Protein AF-A0A948DYE3-F1 (afdb_monomer_lite)

pLDDT: mean 84.26, std 13.92, range [42.72, 98.56]

Foldseek 3Di:
DDDDPVVVVLLVVLLVLLVQLVVQLVVQCVPPPDPLSNLVSVQVSCCVPPDVQWHWAWAWEAELQGQIADTFSIWTFGPVFWDFPDDDPHYTYGYLLGTQETEDEEQEDDPVVLVVLLRRQLSSLPHDDDFPFWDDPPPDDTDGDDDVDGLAQYAYEYEYAYYDDPPDDDDPQRVLVSSQVVQLVDDLSRGHLKYQHALAFIWHFWDDDPPDIDGDSSDNPTRTDTDDHSSRRRSVVVVVVNVSSVSHDGDRHPVVSNVPHD

Sequence (262 aa):
MNRVNIKQLFKNVSAKLMQEFEETEKTLSFPPDRGGEREEAIRKFLSEKLPRRYGISKGFVVSHDGIQSDQCDVIIYDADTSPIFYTDVNQEILPIESVYAVIQVKSRLTPTSLDEAIKNIKSFKQIPRKDVTSVPLGPGGGISIGYSQPINRKIGVLMSYSVGSPYDSKTIDEVSAEIIEKVKKENIYDRIDFVCIVDKGVIVPIKQQDQTLMISIFDDTADIKMIGEAENSMGLSFVILLSTLNGVKLEQPDLFAYFNQK

Secondary structure (DSSP, 8-state):
-PPP-HHHHHHHHHHHHHHHHHHHHHHH-SSS--HHHHHHHHHHHHHHHS-TTEEEEEEEEE-TT--BPSPEEEEEEETTTPPPSEEETTEEEEEGGGEEEEEEEESSB-HHHHHHHHHHHHHHHTS----TTEEE-STT-EEE---SS-TTPPEEEEEES-BS-TT----HHHHHHHHHHHHHHS-TTTS-SEEEETTTEEEEEEEEETTEEEE-TT-TTSEEEEES-GGGHHHHHHHHHHHHHHH-------HHHHHT--

Structure (mmCIF, N/CA/C/O backbone):
data_AF-A0A948DYE3-F1
#
_entry.id   AF-A0A948DYE3-F1
#
loop_
_atom_site.group_PDB
_atom_site.id
_atom_site.type_symbol
_atom_site.label_atom_id
_atom_site.label_alt_id
_atom_site.label_comp_id
_atom_site.label_asym_id
_atom_site.label_entity_id
_atom_site.label_seq_id
_atom_site.pdbx_PDB_ins_code
_atom_site.Cartn_x
_atom_site.Cartn_y
_atom_site.Cartn_z
_atom_site.occupancy
_atom_site.B_iso_or_equiv
_atom_site.auth_seq_id
_atom_site.auth_comp_id
_atom_site.auth_asym_id
_atom_site.auth_atom_id
_atom_site.pdbx_PDB_model_num
ATOM 1 N N . MET A 1 1 ? -38.733 15.402 -10.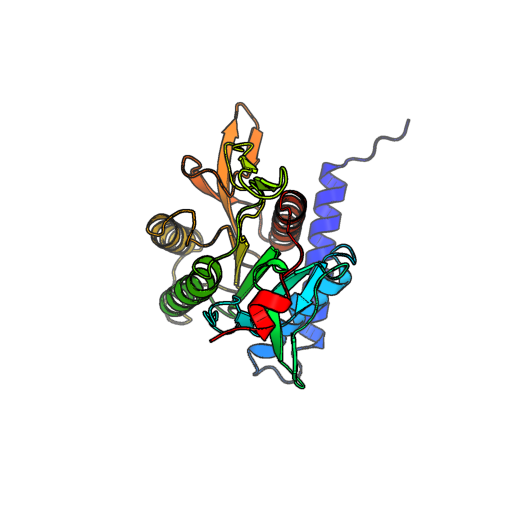739 1.00 46.09 1 MET A N 1
ATOM 2 C CA . MET A 1 1 ? -37.370 14.827 -10.826 1.00 46.09 1 MET A CA 1
ATOM 3 C C . MET A 1 1 ? -37.079 14.097 -9.526 1.00 46.09 1 MET A C 1
ATOM 5 O O . MET A 1 1 ? -37.110 14.743 -8.485 1.00 46.09 1 MET A O 1
ATOM 9 N N . ASN A 1 2 ? -36.828 12.787 -9.563 1.00 56.41 2 ASN A N 1
ATOM 10 C CA . ASN A 1 2 ? -36.375 12.055 -8.376 1.00 56.41 2 ASN A CA 1
ATOM 11 C C . ASN A 1 2 ? -34.926 12.454 -8.070 1.00 56.41 2 ASN A C 1
ATOM 13 O O . ASN A 1 2 ? -34.067 12.365 -8.945 1.00 56.41 2 ASN A O 1
ATOM 17 N N . ARG A 1 3 ? -34.664 12.930 -6.849 1.00 62.03 3 ARG A N 1
ATOM 18 C CA . ARG A 1 3 ? -33.311 13.241 -6.371 1.00 62.03 3 ARG A CA 1
ATOM 19 C C . ARG A 1 3 ? -32.801 12.066 -5.546 1.00 62.03 3 ARG A C 1
ATOM 21 O O . ARG A 1 3 ? -33.411 11.712 -4.542 1.00 62.03 3 ARG A O 1
ATOM 28 N N . VAL A 1 4 ? -31.684 11.480 -5.960 1.00 72.81 4 VAL A N 1
ATOM 29 C CA . VAL A 1 4 ? -30.976 10.467 -5.170 1.00 72.81 4 VAL A CA 1
ATOM 30 C C . VAL A 1 4 ? -30.156 11.177 -4.095 1.00 72.81 4 VAL A C 1
ATOM 32 O O . VAL A 1 4 ? -29.416 12.115 -4.392 1.00 72.81 4 VAL A O 1
ATOM 35 N N . ASN A 1 5 ? -30.276 10.740 -2.840 1.00 84.56 5 ASN A N 1
ATOM 36 C CA . ASN A 1 5 ? -29.411 11.220 -1.767 1.00 84.56 5 ASN A CA 1
ATOM 37 C C . ASN A 1 5 ? -28.032 10.558 -1.899 1.00 84.56 5 ASN A C 1
ATOM 39 O O . ASN A 1 5 ? -27.814 9.444 -1.427 1.00 84.56 5 ASN A O 1
ATOM 43 N N . ILE A 1 6 ? -27.107 11.257 -2.555 1.00 76.44 6 ILE A N 1
ATOM 44 C CA . ILE A 1 6 ? -25.753 10.766 -2.825 1.00 76.44 6 ILE A CA 1
ATOM 45 C C . ILE A 1 6 ? -24.988 10.452 -1.533 1.00 76.44 6 ILE A C 1
ATOM 47 O O . ILE A 1 6 ? -24.292 9.446 -1.484 1.00 76.44 6 ILE A O 1
ATOM 51 N N . LYS A 1 7 ? -25.167 11.231 -0.456 1.00 72.94 7 LYS A N 1
ATOM 52 C CA . LYS A 1 7 ? -24.515 10.945 0.835 1.00 72.94 7 LYS A CA 1
ATOM 53 C C . LYS A 1 7 ? -24.964 9.598 1.402 1.00 72.94 7 LYS A C 1
ATOM 55 O O . LYS A 1 7 ? -24.129 8.800 1.813 1.00 72.94 7 LYS A O 1
ATOM 60 N N . GLN A 1 8 ? -26.269 9.330 1.374 1.00 76.31 8 GLN A N 1
ATOM 61 C CA . GLN A 1 8 ? -26.805 8.047 1.825 1.00 76.31 8 GLN A CA 1
ATOM 62 C C . GLN A 1 8 ? -26.369 6.898 0.910 1.00 76.31 8 GLN A C 1
ATOM 64 O O . GLN A 1 8 ? -26.049 5.820 1.400 1.00 76.31 8 GLN A O 1
ATOM 69 N N . LEU A 1 9 ? -26.315 7.127 -0.406 1.00 76.44 9 LEU A N 1
ATOM 70 C CA . LEU A 1 9 ? -25.807 6.141 -1.358 1.00 76.44 9 LEU A CA 1
ATOM 71 C C . LEU A 1 9 ? -24.355 5.769 -1.044 1.00 76.44 9 LEU A C 1
ATOM 73 O O . LEU A 1 9 ? -24.060 4.586 -0.935 1.00 76.44 9 LEU A O 1
ATOM 77 N N . PHE A 1 10 ? -23.474 6.752 -0.841 1.00 71.94 10 PHE A N 1
ATOM 78 C CA . PHE A 1 10 ? -22.082 6.494 -0.468 1.00 71.94 10 PHE A CA 1
ATOM 79 C C . PHE A 1 10 ? -21.969 5.770 0.872 1.00 71.94 10 PHE A C 1
ATOM 81 O O . PHE A 1 10 ? -21.194 4.826 0.955 1.00 71.94 10 PHE A O 1
ATOM 88 N N . LYS A 1 11 ? -22.770 6.131 1.887 1.00 75.81 11 LYS A N 1
ATOM 89 C CA . LYS A 1 11 ? -22.795 5.386 3.158 1.00 75.81 11 LYS A CA 1
ATOM 90 C C . LYS A 1 11 ? -23.178 3.917 2.934 1.00 75.81 11 LYS A C 1
ATOM 92 O O . LYS A 1 11 ? -22.505 3.023 3.432 1.00 75.81 11 LYS A O 1
ATOM 97 N N . ASN A 1 12 ? -24.212 3.659 2.134 1.00 79.50 12 ASN A N 1
ATOM 98 C CA . ASN A 1 12 ? -24.654 2.297 1.829 1.00 79.50 12 ASN A CA 1
ATOM 99 C C . ASN A 1 12 ? -23.615 1.516 1.007 1.00 79.50 12 ASN A C 1
ATOM 101 O O . ASN A 1 12 ? -23.421 0.327 1.240 1.00 79.50 12 ASN A O 1
ATOM 105 N N . VAL A 1 13 ? -22.948 2.171 0.052 1.00 77.75 13 VAL A N 1
ATOM 106 C CA . VAL A 1 13 ? -21.869 1.567 -0.744 1.00 77.75 13 VAL A CA 1
ATOM 107 C C . VAL A 1 13 ? -20.677 1.230 0.147 1.00 77.75 13 VAL A C 1
ATOM 109 O O . VAL A 1 13 ? -20.178 0.117 0.061 1.00 77.75 13 VAL A O 1
ATOM 112 N N . SER A 1 14 ? -20.261 2.135 1.035 1.00 77.06 14 SER A N 1
ATOM 113 C CA . SER A 1 14 ? -19.178 1.887 1.992 1.00 77.06 14 SER A CA 1
ATOM 114 C C . SER A 1 14 ? -19.488 0.716 2.921 1.00 77.06 14 SER A C 1
ATOM 116 O O . SER A 1 14 ? -18.655 -0.175 3.056 1.00 77.06 14 SER A O 1
ATOM 118 N N . ALA A 1 15 ? -20.698 0.669 3.487 1.00 80.00 15 ALA A N 1
ATOM 119 C CA . ALA A 1 15 ? -21.136 -0.445 4.325 1.00 80.00 15 ALA A CA 1
ATOM 120 C C . ALA A 1 15 ? -21.153 -1.772 3.548 1.00 80.00 15 ALA A C 1
ATOM 122 O O . ALA A 1 15 ? -20.712 -2.800 4.055 1.00 80.00 15 ALA A O 1
ATOM 123 N N . LYS A 1 16 ? -21.600 -1.750 2.286 1.00 81.06 16 LYS A N 1
ATOM 124 C CA . LYS A 1 16 ? -21.584 -2.933 1.421 1.00 81.06 16 LYS A CA 1
ATOM 125 C C . LYS A 1 16 ? -20.162 -3.392 1.085 1.00 81.06 16 LYS A C 1
ATOM 127 O O . LYS A 1 16 ? -19.902 -4.586 1.117 1.00 81.06 16 LYS A O 1
ATOM 132 N N . LEU A 1 17 ? -19.247 -2.467 0.790 1.00 76.44 17 LEU A N 1
ATOM 133 C CA . LEU A 1 17 ? -17.837 -2.789 0.545 1.00 76.44 17 LEU A CA 1
ATOM 134 C C . LEU A 1 17 ? -17.188 -3.414 1.782 1.00 76.44 17 LEU A C 1
ATOM 136 O O . LEU A 1 17 ? -16.431 -4.369 1.646 1.00 76.44 17 LEU A O 1
ATOM 140 N N . MET A 1 18 ? -17.511 -2.901 2.972 1.00 79.75 18 MET A N 1
ATOM 141 C CA . MET A 1 18 ? -17.052 -3.480 4.232 1.00 79.75 18 MET A CA 1
ATOM 142 C C . MET A 1 18 ? -17.590 -4.905 4.418 1.00 79.75 18 MET A C 1
ATOM 144 O O . MET A 1 18 ? -16.822 -5.814 4.709 1.00 79.75 18 MET A O 1
ATOM 148 N N . GLN A 1 19 ? -18.880 -5.129 4.155 1.00 82.00 19 GLN A N 1
ATOM 149 C CA . GLN A 1 19 ? -19.479 -6.462 4.230 1.00 82.00 19 GLN A CA 1
ATOM 150 C C . GLN A 1 19 ? -18.829 -7.451 3.245 1.00 82.00 19 GLN A C 1
ATOM 152 O O . GLN A 1 19 ? -18.464 -8.556 3.633 1.00 82.00 19 GLN A O 1
ATOM 157 N N . GLU A 1 20 ? -18.655 -7.062 1.981 1.00 79.12 20 GLU A N 1
ATOM 158 C CA . GLU A 1 20 ? -18.014 -7.906 0.960 1.00 79.12 20 GLU A CA 1
ATOM 159 C C . GLU A 1 20 ? -16.551 -8.221 1.321 1.00 79.12 20 GLU A C 1
ATOM 161 O O . GLU A 1 20 ? -16.054 -9.322 1.064 1.00 79.12 20 GLU A O 1
ATOM 166 N N . PHE A 1 21 ? -15.861 -7.271 1.957 1.00 78.94 21 PHE A N 1
ATOM 167 C CA . PHE A 1 21 ? -14.529 -7.487 2.503 1.00 78.94 21 PHE A CA 1
ATOM 168 C C . PHE A 1 21 ? -14.535 -8.501 3.658 1.00 78.94 21 PHE A C 1
ATOM 170 O O . PHE A 1 21 ? -13.760 -9.456 3.623 1.00 78.94 21 PHE A O 1
ATOM 177 N N . GLU A 1 22 ? -15.438 -8.366 4.634 1.00 82.50 22 GLU A N 1
ATOM 178 C CA . GLU A 1 22 ? -15.580 -9.336 5.730 1.00 82.50 22 GLU A CA 1
ATOM 179 C C . GLU A 1 22 ? -15.936 -10.745 5.235 1.00 82.50 22 GLU A C 1
ATOM 181 O O . GLU A 1 22 ? -15.452 -11.741 5.768 1.00 82.50 22 GLU A O 1
ATOM 186 N N . GLU A 1 23 ? -16.807 -10.855 4.230 1.00 80.25 23 GLU A N 1
ATOM 187 C CA . GLU A 1 23 ? -17.167 -12.132 3.603 1.00 80.25 23 GLU A CA 1
ATOM 188 C C . GLU A 1 23 ? -15.949 -12.777 2.930 1.00 80.25 23 GLU A C 1
ATOM 190 O O . GLU A 1 23 ? -15.733 -13.990 3.042 1.00 80.25 23 GLU A O 1
ATOM 195 N N . THR A 1 24 ? -15.120 -11.959 2.280 1.00 75.94 24 THR A N 1
ATOM 196 C CA . THR A 1 24 ? -13.864 -12.396 1.669 1.00 75.94 24 THR A CA 1
ATOM 197 C C . THR A 1 24 ? -12.869 -12.874 2.724 1.00 75.94 24 THR A C 1
ATOM 199 O O . THR A 1 24 ? -12.305 -13.955 2.558 1.00 75.94 24 THR A O 1
ATOM 202 N N . GLU A 1 25 ? -12.702 -12.129 3.823 1.00 76.75 25 GLU A N 1
ATOM 203 C CA . GLU A 1 25 ? -11.868 -12.545 4.957 1.00 76.75 25 GLU A CA 1
ATOM 204 C C . GLU A 1 25 ? -12.345 -13.902 5.496 1.00 76.75 25 GLU A C 1
ATOM 206 O O . GLU A 1 25 ? -11.587 -14.868 5.485 1.00 76.75 25 GLU A O 1
ATOM 211 N N . LYS A 1 26 ? -13.628 -14.022 5.866 1.00 78.19 26 LYS A N 1
ATOM 212 C CA . LYS A 1 26 ? -14.206 -15.249 6.449 1.00 78.19 26 LYS A CA 1
ATOM 213 C C . LYS A 1 26 ? -14.064 -16.471 5.541 1.00 78.19 26 LYS A C 1
ATOM 215 O O . LYS A 1 26 ? -13.865 -17.575 6.040 1.00 78.19 26 LYS A O 1
ATOM 220 N N . THR A 1 27 ? -14.168 -16.286 4.225 1.00 75.00 27 THR A N 1
ATOM 221 C CA . THR A 1 27 ? -14.018 -17.374 3.243 1.00 75.00 27 THR A CA 1
ATOM 222 C C . THR A 1 27 ? -12.579 -17.882 3.169 1.00 75.00 27 THR A C 1
ATOM 224 O O . THR A 1 27 ? -12.357 -19.073 2.963 1.00 75.00 27 THR A O 1
ATOM 227 N N . LEU A 1 28 ? -11.604 -16.984 3.321 1.00 71.00 28 LEU A N 1
ATOM 228 C CA . LEU A 1 28 ? -10.182 -17.306 3.230 1.00 71.00 28 LEU A CA 1
ATOM 229 C C . LEU A 1 28 ? -9.592 -17.765 4.570 1.00 71.00 28 LEU A C 1
ATOM 231 O O . LEU A 1 28 ? -8.598 -18.479 4.558 1.00 71.00 28 LEU A O 1
ATOM 235 N N . SER A 1 29 ? -10.212 -17.423 5.706 1.00 60.22 29 SER A N 1
ATOM 236 C CA . SER A 1 29 ? -9.719 -17.717 7.063 1.00 60.22 29 SER A CA 1
ATOM 237 C C . SER A 1 29 ? -9.885 -19.163 7.560 1.00 60.22 29 SER A C 1
ATOM 239 O O . SER A 1 29 ? -9.914 -19.409 8.769 1.00 60.22 29 SER A O 1
ATOM 241 N N . PHE A 1 30 ? -10.028 -20.143 6.666 1.00 52.59 30 PHE A N 1
ATOM 242 C CA . PHE A 1 30 ? -10.147 -21.552 7.047 1.00 52.59 30 PHE A CA 1
ATOM 243 C C . PHE A 1 30 ? -8.979 -22.362 6.458 1.00 52.59 30 PHE A C 1
ATOM 245 O O . PHE A 1 30 ? -9.030 -22.681 5.266 1.00 52.59 30 PHE A O 1
ATOM 252 N N . PRO A 1 31 ? -7.952 -22.759 7.249 1.00 51.59 31 PRO A N 1
ATOM 253 C CA . PRO A 1 31 ? -7.799 -22.673 8.715 1.00 51.59 31 PRO A CA 1
ATOM 254 C C . PRO A 1 31 ? -7.063 -21.408 9.248 1.00 51.59 31 PRO A C 1
ATOM 256 O O . PRO A 1 31 ? -6.048 -21.009 8.692 1.00 51.59 31 PRO A O 1
ATOM 259 N N . PRO A 1 32 ? -7.446 -20.878 10.430 1.00 46.75 32 PRO A N 1
ATOM 260 C CA . PRO A 1 32 ? -7.312 -19.461 10.827 1.00 46.75 32 PRO A CA 1
ATOM 261 C C . PRO A 1 32 ? -5.927 -18.984 11.325 1.00 46.75 32 PRO A C 1
ATOM 263 O O . PRO A 1 32 ? -5.860 -18.089 12.168 1.00 46.75 32 PRO A O 1
ATOM 266 N N . ASP A 1 33 ? -4.815 -19.560 10.863 1.00 46.44 33 ASP A N 1
ATOM 267 C CA . ASP A 1 33 ? -3.494 -19.352 11.498 1.00 46.44 33 ASP A CA 1
ATOM 268 C C . ASP A 1 33 ? -2.393 -18.838 10.554 1.00 46.44 33 ASP A C 1
ATOM 270 O O . ASP A 1 33 ? -1.198 -18.980 10.818 1.00 46.44 33 ASP A O 1
ATOM 274 N N . ARG A 1 34 ? -2.756 -18.245 9.408 1.00 56.88 34 ARG A N 1
ATOM 275 C CA . ARG A 1 34 ? -1.768 -17.755 8.433 1.00 56.88 34 ARG A CA 1
ATOM 276 C C . ARG A 1 34 ? -2.007 -16.290 8.100 1.00 56.88 34 ARG A C 1
ATOM 278 O O . ARG A 1 34 ? -2.968 -15.946 7.425 1.00 56.88 34 ARG A O 1
ATOM 285 N N . GLY A 1 35 ? -1.070 -15.421 8.496 1.00 60.62 35 GLY A N 1
ATOM 286 C CA . GLY A 1 35 ? -1.086 -13.988 8.153 1.00 60.62 35 GLY A CA 1
ATOM 287 C C . GLY A 1 35 ? -1.306 -13.698 6.658 1.00 60.62 35 GLY A C 1
ATOM 288 O O . GLY A 1 35 ? -1.918 -12.687 6.323 1.00 60.62 35 GLY A O 1
ATOM 289 N N . GLY A 1 36 ? -0.926 -14.634 5.779 1.00 72.50 36 GLY A N 1
ATOM 290 C CA . GLY A 1 36 ? -1.157 -14.556 4.336 1.00 72.50 36 GLY A CA 1
ATOM 291 C C . GLY A 1 36 ? -2.628 -14.539 3.897 1.00 72.50 36 GLY A C 1
ATOM 292 O O . GLY A 1 36 ? -2.910 -14.000 2.832 1.00 72.50 36 GLY A O 1
ATOM 293 N N . GLU A 1 37 ? -3.572 -15.058 4.690 1.00 80.25 37 GLU A N 1
ATOM 294 C CA . GLU A 1 37 ? -5.007 -15.071 4.339 1.00 80.25 37 GLU A CA 1
ATOM 295 C C . GLU A 1 37 ? -5.602 -13.664 4.333 1.00 80.25 37 GLU A C 1
ATOM 297 O O . GLU A 1 37 ? -6.393 -13.309 3.463 1.00 80.25 37 GLU A O 1
ATOM 302 N N . ARG A 1 38 ? -5.168 -12.825 5.276 1.00 83.69 38 ARG A N 1
ATOM 303 C CA . ARG A 1 38 ? -5.595 -11.426 5.372 1.00 83.69 38 ARG A CA 1
ATOM 304 C C . ARG A 1 38 ? -5.000 -10.553 4.283 1.00 83.69 38 ARG A C 1
ATOM 306 O O . ARG A 1 38 ? -5.657 -9.619 3.827 1.00 83.69 38 ARG A O 1
ATOM 313 N N . GLU A 1 39 ? -3.773 -10.848 3.872 1.00 89.56 39 GLU A N 1
ATOM 314 C CA . GLU A 1 39 ? -3.182 -10.220 2.693 1.00 89.56 39 GLU A CA 1
ATOM 315 C C . GLU A 1 39 ? -3.951 -10.633 1.428 1.00 89.56 39 GLU A C 1
ATOM 317 O O . GLU A 1 39 ? -4.263 -9.792 0.589 1.00 89.56 39 GLU A O 1
ATOM 322 N N . GLU A 1 40 ? -4.304 -11.919 1.315 1.00 88.88 40 GLU A N 1
ATOM 323 C CA . GLU A 1 40 ? -5.068 -12.456 0.186 1.00 88.88 40 GLU A CA 1
ATOM 324 C C . GLU A 1 40 ? -6.476 -11.867 0.115 1.00 88.88 40 GLU A C 1
ATOM 326 O O . GLU A 1 40 ? -6.931 -11.500 -0.965 1.00 88.88 40 GLU A O 1
ATOM 331 N N . ALA A 1 41 ? -7.136 -11.678 1.258 1.00 87.50 41 ALA A N 1
ATOM 332 C CA . ALA A 1 41 ? -8.442 -11.037 1.314 1.00 87.50 41 ALA A CA 1
ATOM 333 C C . ALA A 1 41 ? -8.404 -9.605 0.764 1.00 87.50 41 ALA A C 1
ATOM 335 O O . ALA A 1 41 ? -9.270 -9.225 -0.024 1.00 87.50 41 ALA A O 1
ATOM 336 N N . ILE A 1 42 ? -7.369 -8.832 1.114 1.00 90.88 42 ILE A N 1
ATOM 337 C CA . ILE A 1 42 ? -7.167 -7.481 0.577 1.00 90.88 42 ILE A CA 1
ATOM 338 C C . ILE A 1 42 ? -6.888 -7.535 -0.928 1.00 90.88 42 ILE A C 1
ATOM 340 O O . ILE A 1 42 ? -7.499 -6.774 -1.678 1.00 90.88 42 ILE A O 1
ATOM 344 N N . ARG A 1 43 ? -6.008 -8.436 -1.393 1.00 93.50 43 ARG A N 1
ATOM 345 C CA . ARG A 1 43 ? -5.712 -8.582 -2.830 1.00 93.50 43 ARG A CA 1
ATOM 346 C C . ARG A 1 43 ? -6.963 -8.926 -3.629 1.00 93.50 43 ARG A C 1
ATOM 348 O O . ARG A 1 43 ? -7.263 -8.244 -4.608 1.00 93.50 43 ARG A O 1
ATOM 355 N N . LYS A 1 44 ? -7.725 -9.925 -3.179 1.00 91.50 44 LYS A N 1
ATOM 356 C CA . LYS A 1 44 ? -8.969 -10.349 -3.819 1.00 91.50 44 LYS A CA 1
ATOM 357 C C . LYS A 1 44 ? -9.990 -9.215 -3.848 1.00 91.50 44 LYS A C 1
ATOM 359 O O . LYS A 1 44 ? -10.471 -8.873 -4.927 1.00 91.50 44 LYS A O 1
ATOM 364 N N . PHE A 1 45 ? -10.240 -8.565 -2.711 1.00 90.75 45 PHE A N 1
ATOM 365 C CA . PHE A 1 45 ? -11.138 -7.412 -2.641 1.00 90.75 45 PHE A CA 1
ATOM 366 C C . PHE A 1 45 ? -10.735 -6.317 -3.640 1.00 90.75 45 PHE A C 1
ATOM 368 O O . PHE A 1 45 ? -11.554 -5.869 -4.441 1.00 90.75 45 PHE A O 1
ATOM 375 N N . LEU A 1 46 ? -9.464 -5.910 -3.653 1.00 94.00 46 LEU A N 1
ATOM 376 C CA . LEU A 1 46 ? -8.992 -4.866 -4.561 1.00 94.00 46 LEU A CA 1
ATOM 377 C C . LEU A 1 46 ? -9.090 -5.287 -6.030 1.00 94.00 46 LEU A C 1
ATOM 379 O O . LEU A 1 46 ? -9.490 -4.466 -6.850 1.00 94.00 46 LEU A O 1
ATOM 383 N N . SER A 1 47 ? -8.803 -6.550 -6.355 1.00 93.62 47 SER A N 1
ATOM 384 C CA . SER A 1 47 ? -8.902 -7.072 -7.725 1.00 93.62 47 SER A CA 1
ATOM 385 C C . SER A 1 47 ? -10.336 -7.061 -8.267 1.00 93.62 47 SER A C 1
ATOM 387 O O . SER A 1 47 ? -10.552 -6.831 -9.455 1.00 93.62 47 SER A O 1
ATOM 389 N N . GLU A 1 48 ? -11.329 -7.258 -7.395 1.00 91.75 48 GLU A N 1
ATOM 390 C CA . GLU A 1 48 ? -12.745 -7.247 -7.766 1.00 91.75 48 GLU A CA 1
ATOM 391 C C . GLU A 1 48 ? -13.319 -5.827 -7.862 1.00 91.75 48 GLU A C 1
ATOM 393 O O . GLU A 1 48 ? -14.278 -5.598 -8.606 1.00 91.75 48 GLU A O 1
ATOM 398 N N . LYS A 1 49 ? -12.781 -4.874 -7.086 1.00 91.31 49 LYS A N 1
ATOM 399 C CA . LYS A 1 49 ? -13.349 -3.520 -6.955 1.00 91.31 49 LYS A CA 1
ATOM 400 C C . LYS A 1 49 ? -12.628 -2.449 -7.756 1.00 91.31 49 LYS A C 1
ATOM 402 O O . LYS A 1 49 ? -13.273 -1.479 -8.163 1.00 91.31 49 LYS A O 1
ATOM 407 N N . LEU A 1 50 ? -11.321 -2.572 -7.966 1.00 94.50 50 LEU A N 1
ATOM 408 C CA . LEU A 1 50 ? -10.584 -1.600 -8.763 1.00 94.50 50 LEU A CA 1
ATOM 409 C C . LEU A 1 50 ? -10.877 -1.785 -10.262 1.00 94.50 50 LEU A C 1
ATOM 411 O O . LEU A 1 50 ? -11.128 -2.898 -10.727 1.00 94.50 50 LEU A O 1
ATOM 415 N N . PRO A 1 51 ? -10.851 -0.696 -11.053 1.00 96.00 51 PRO A N 1
ATOM 416 C CA . PRO A 1 51 ? -10.874 -0.794 -12.508 1.00 96.00 51 PRO A CA 1
ATOM 417 C C . PRO A 1 51 ? -9.789 -1.739 -13.040 1.00 96.00 51 PRO A C 1
ATOM 419 O O . PRO A 1 51 ? -8.671 -1.731 -12.537 1.00 96.00 51 PRO A O 1
ATOM 422 N N . ARG A 1 52 ? -10.089 -2.475 -14.120 1.00 94.12 52 ARG A N 1
ATOM 423 C CA . ARG A 1 52 ? -9.217 -3.532 -14.682 1.00 94.12 52 ARG A CA 1
ATOM 424 C C . ARG A 1 52 ? -7.791 -3.097 -15.034 1.00 94.12 52 ARG A C 1
ATOM 426 O O . ARG A 1 52 ? -6.905 -3.937 -15.032 1.00 94.12 52 ARG A O 1
ATOM 433 N N . ARG A 1 53 ? -7.576 -1.805 -15.302 1.00 94.69 53 ARG A N 1
ATOM 434 C CA . ARG A 1 53 ? -6.243 -1.228 -15.542 1.00 94.69 53 ARG A CA 1
ATOM 435 C C . ARG A 1 53 ? -5.304 -1.330 -14.334 1.00 94.69 53 ARG A C 1
ATOM 437 O O . ARG A 1 53 ? -4.101 -1.168 -14.482 1.00 94.69 53 ARG A O 1
ATOM 444 N N . TYR A 1 54 ? -5.849 -1.533 -13.135 1.00 97.12 54 TYR A N 1
ATOM 445 C CA . TYR A 1 54 ? -5.082 -1.712 -11.910 1.00 97.12 54 TYR A CA 1
ATOM 446 C C . TYR A 1 54 ? -4.918 -3.203 -11.635 1.00 97.12 54 TYR A C 1
ATOM 448 O O . TYR A 1 54 ? -5.821 -3.854 -11.109 1.00 97.12 54 TYR A O 1
ATOM 456 N N . GLY A 1 55 ? -3.756 -3.733 -12.001 1.00 96.12 55 GLY A N 1
ATOM 457 C CA . GLY A 1 55 ? -3.354 -5.087 -11.652 1.00 96.12 55 GLY A CA 1
ATOM 458 C C . GLY A 1 55 ? -3.007 -5.178 -10.171 1.00 96.12 55 GLY A C 1
ATOM 459 O O . GLY A 1 55 ? -2.481 -4.222 -9.596 1.00 96.12 55 GLY A O 1
ATOM 460 N N . ILE A 1 56 ? -3.302 -6.326 -9.561 1.00 96.44 56 ILE A N 1
ATOM 461 C CA . ILE A 1 56 ? -3.027 -6.605 -8.150 1.00 96.44 56 ILE A CA 1
ATOM 462 C C . ILE A 1 56 ? -2.102 -7.805 -8.055 1.00 96.44 56 ILE A C 1
ATOM 464 O O . ILE A 1 56 ? -2.390 -8.855 -8.622 1.00 96.44 56 ILE A O 1
ATOM 468 N N . SER A 1 57 ? -0.996 -7.636 -7.338 1.00 94.75 57 SER A N 1
ATOM 469 C CA . SER A 1 57 ? 0.035 -8.658 -7.180 1.00 94.75 57 SER A CA 1
ATOM 470 C C . SER A 1 57 ? 0.597 -8.688 -5.754 1.00 94.75 57 SER A C 1
ATOM 472 O O . SER A 1 57 ? 0.252 -7.853 -4.918 1.00 94.75 57 SER A O 1
ATOM 474 N N . LYS A 1 58 ? 1.460 -9.665 -5.479 1.00 94.81 58 LYS A N 1
ATOM 475 C CA . LYS A 1 58 ? 2.303 -9.807 -4.288 1.00 94.81 58 LYS A CA 1
ATOM 476 C C . LYS A 1 58 ? 3.724 -10.099 -4.756 1.00 94.81 58 LYS A C 1
ATOM 478 O O . LYS A 1 58 ? 3.907 -10.922 -5.648 1.00 94.81 58 LYS A O 1
ATOM 483 N N . GLY A 1 59 ? 4.733 -9.527 -4.104 1.00 95.38 59 GLY A N 1
ATOM 484 C CA . GLY A 1 59 ? 6.126 -9.869 -4.397 1.00 95.38 59 GLY A CA 1
ATOM 485 C C . GLY A 1 59 ? 7.067 -8.693 -4.228 1.00 95.38 59 GLY A C 1
ATOM 486 O O . GLY A 1 59 ? 7.028 -8.036 -3.192 1.00 95.38 59 GLY A O 1
ATOM 487 N N . PHE A 1 60 ? 7.917 -8.440 -5.217 1.00 96.69 60 PHE A N 1
ATOM 488 C CA . PHE A 1 60 ? 8.972 -7.433 -5.138 1.00 96.69 60 PHE A CA 1
ATOM 489 C C . PHE A 1 60 ? 8.886 -6.425 -6.277 1.00 96.69 60 PHE A C 1
ATOM 491 O O . PHE A 1 60 ? 8.437 -6.731 -7.382 1.00 96.69 60 PHE A O 1
ATOM 498 N N . VAL A 1 61 ? 9.380 -5.221 -6.007 1.00 96.88 61 VAL A N 1
ATOM 499 C CA . VAL A 1 61 ? 9.548 -4.175 -7.012 1.00 96.88 61 VAL A CA 1
ATOM 500 C C . VAL A 1 61 ? 11.036 -3.943 -7.235 1.00 96.88 61 VAL A C 1
ATOM 502 O O . VAL A 1 61 ? 11.793 -3.874 -6.267 1.00 96.88 61 VAL A O 1
ATOM 505 N N . VAL A 1 62 ? 11.454 -3.820 -8.494 1.00 95.44 62 VAL A N 1
ATOM 506 C CA . VAL A 1 62 ? 12.862 -3.648 -8.888 1.00 95.44 62 VAL A CA 1
ATOM 507 C C . VAL A 1 62 ? 13.049 -2.451 -9.812 1.00 95.44 62 VAL A C 1
ATOM 509 O O . VAL A 1 62 ? 12.157 -2.109 -10.579 1.00 95.44 62 VAL A O 1
ATOM 512 N N . SER A 1 63 ? 14.222 -1.827 -9.758 1.00 93.38 63 SER A N 1
ATOM 513 C CA . SER A 1 63 ? 14.691 -0.858 -10.763 1.00 93.38 63 SER A CA 1
ATOM 514 C C . SER A 1 63 ? 15.694 -1.495 -11.721 1.00 93.38 63 SER A C 1
ATOM 516 O O . SER A 1 63 ? 16.266 -2.543 -11.416 1.00 93.38 63 SER A O 1
ATOM 518 N N . HIS A 1 64 ? 15.963 -0.831 -12.846 1.00 89.12 64 HIS A N 1
ATOM 519 C CA . HIS A 1 64 ? 16.981 -1.270 -13.808 1.00 89.12 64 HIS A CA 1
ATOM 520 C C . HIS A 1 64 ? 18.400 -1.329 -13.213 1.00 89.12 64 HIS A C 1
ATOM 522 O O . HIS A 1 64 ? 19.245 -2.062 -13.714 1.00 89.12 64 HIS A O 1
ATOM 528 N N . ASP A 1 65 ? 18.663 -0.594 -12.127 1.00 88.88 65 ASP A N 1
ATOM 529 C CA . ASP A 1 65 ? 19.944 -0.610 -11.407 1.00 88.88 65 ASP A CA 1
ATOM 530 C C . ASP A 1 65 ? 20.046 -1.761 -10.387 1.00 88.88 65 ASP A C 1
ATOM 532 O O . ASP A 1 65 ? 21.036 -1.876 -9.666 1.00 88.88 65 ASP A O 1
ATOM 536 N N . GLY A 1 66 ? 19.030 -2.626 -10.298 1.00 89.88 66 GLY A N 1
ATOM 537 C CA . GLY A 1 66 ? 19.024 -3.792 -9.406 1.00 89.88 66 GLY A CA 1
ATOM 538 C C . GLY A 1 66 ? 18.639 -3.494 -7.963 1.00 89.88 66 GLY A C 1
ATOM 539 O O . GLY A 1 66 ? 18.713 -4.381 -7.117 1.00 89.88 66 GLY A O 1
ATOM 540 N N . ILE A 1 67 ? 18.211 -2.266 -7.659 1.00 94.81 67 ILE A N 1
ATOM 541 C CA . ILE A 1 67 ? 17.659 -1.936 -6.343 1.00 94.81 67 ILE A CA 1
ATOM 542 C C . ILE A 1 67 ? 16.268 -2.561 -6.243 1.00 94.81 67 ILE A C 1
ATOM 544 O O . ILE A 1 67 ? 15.424 -2.318 -7.111 1.00 94.81 67 ILE A O 1
ATOM 548 N N . GLN A 1 68 ? 16.046 -3.332 -5.178 1.00 95.31 68 GLN A N 1
ATOM 549 C CA . GLN A 1 68 ? 14.816 -4.072 -4.904 1.00 95.31 68 GLN A CA 1
ATOM 550 C C . GLN A 1 68 ? 14.168 -3.597 -3.595 1.00 95.31 68 GLN A C 1
ATOM 552 O O . GLN A 1 68 ? 14.871 -3.247 -2.646 1.00 95.31 68 GLN A O 1
ATOM 557 N N . SER A 1 69 ? 12.835 -3.624 -3.529 1.00 97.75 69 SER A N 1
ATOM 558 C CA . SER A 1 69 ? 12.089 -3.449 -2.277 1.00 97.75 69 SER A CA 1
ATOM 559 C C . SER A 1 69 ? 12.206 -4.671 -1.357 1.00 97.75 69 SER A C 1
ATOM 561 O O . SER A 1 69 ? 12.554 -5.779 -1.778 1.00 97.75 69 SER A O 1
ATOM 563 N N . ASP A 1 70 ? 11.796 -4.496 -0.102 1.00 97.25 70 ASP A N 1
ATOM 564 C CA . ASP A 1 70 ? 11.299 -5.604 0.711 1.00 97.25 70 ASP A CA 1
ATOM 565 C C . ASP A 1 70 ? 10.035 -6.215 0.061 1.00 97.25 70 ASP A C 1
ATOM 567 O O . ASP A 1 70 ? 9.456 -5.662 -0.883 1.00 97.25 70 ASP A O 1
ATOM 571 N N . GLN A 1 71 ? 9.596 -7.378 0.548 1.00 95.38 71 GLN A N 1
ATOM 572 C CA . GLN A 1 71 ? 8.397 -8.032 0.025 1.00 95.38 71 GLN A CA 1
ATOM 573 C C . GLN A 1 71 ? 7.151 -7.177 0.289 1.00 95.38 71 GLN A C 1
ATOM 575 O O . GLN A 1 71 ? 6.842 -6.864 1.436 1.00 95.38 71 GLN A O 1
ATOM 580 N N . CYS A 1 72 ? 6.414 -6.848 -0.766 1.00 96.56 72 CYS A N 1
ATOM 581 C CA . CYS A 1 72 ? 5.155 -6.124 -0.706 1.00 96.56 72 CYS A CA 1
ATOM 582 C C . CYS A 1 72 ? 3.979 -7.107 -0.665 1.00 96.56 72 CYS A C 1
ATOM 584 O O . CYS A 1 72 ? 3.842 -7.957 -1.552 1.00 96.56 72 CYS A O 1
ATOM 586 N N . ASP A 1 73 ? 3.101 -6.960 0.331 1.00 95.69 73 ASP A N 1
ATOM 587 C CA . ASP A 1 73 ? 1.904 -7.802 0.465 1.00 95.69 73 ASP A CA 1
ATOM 588 C C . ASP A 1 73 ? 0.920 -7.550 -0.681 1.00 95.69 73 ASP A C 1
ATOM 590 O O . ASP A 1 73 ? 0.295 -8.480 -1.192 1.00 95.69 73 ASP A O 1
ATOM 594 N N . VAL A 1 74 ? 0.791 -6.289 -1.095 1.00 97.38 74 VAL A N 1
ATOM 595 C CA . VAL A 1 74 ? -0.016 -5.879 -2.243 1.00 97.38 74 VAL A CA 1
ATOM 596 C C . VAL A 1 74 ? 0.783 -4.900 -3.087 1.00 97.38 74 VAL A C 1
ATOM 598 O O . VAL A 1 74 ? 1.256 -3.882 -2.583 1.00 97.38 74 VAL A O 1
ATOM 601 N N . ILE A 1 75 ? 0.874 -5.179 -4.380 1.00 98.00 75 ILE A N 1
ATOM 602 C CA . ILE A 1 75 ? 1.408 -4.286 -5.403 1.00 98.00 75 ILE A CA 1
ATOM 603 C C . ILE A 1 75 ? 0.251 -3.926 -6.329 1.00 98.00 75 ILE A C 1
ATOM 605 O O . ILE A 1 75 ? -0.417 -4.814 -6.856 1.00 98.00 75 ILE A O 1
ATOM 609 N N . ILE A 1 76 ? 0.017 -2.629 -6.522 1.00 98.12 76 ILE A N 1
ATOM 610 C CA . ILE A 1 76 ? -0.941 -2.108 -7.499 1.00 98.12 76 ILE A CA 1
ATOM 611 C C . ILE A 1 76 ? -0.147 -1.573 -8.680 1.00 98.12 76 ILE A C 1
ATOM 613 O O . ILE A 1 76 ? 0.621 -0.622 -8.521 1.00 98.12 76 ILE A O 1
ATOM 617 N N . TYR A 1 77 ? -0.333 -2.162 -9.855 1.00 96.31 77 TYR A N 1
ATOM 618 C CA . TYR A 1 77 ? 0.449 -1.859 -11.054 1.00 96.31 77 TYR A CA 1
ATOM 619 C C . TYR A 1 77 ? -0.442 -1.593 -12.271 1.00 96.31 77 TYR A C 1
ATOM 621 O O . TYR A 1 77 ? -1.651 -1.820 -12.227 1.00 96.31 77 TYR A O 1
ATOM 629 N N . ASP A 1 78 ? 0.142 -1.062 -13.343 1.00 95.25 78 ASP A N 1
ATOM 630 C CA . ASP A 1 78 ? -0.551 -0.867 -14.620 1.00 95.25 78 ASP A CA 1
ATOM 631 C C . ASP A 1 78 ? -0.689 -2.189 -15.384 1.00 95.25 78 ASP A C 1
ATOM 633 O O . ASP A 1 78 ? 0.245 -2.634 -16.043 1.00 95.25 78 ASP A O 1
ATOM 637 N N . ALA A 1 79 ? -1.862 -2.816 -15.318 1.00 93.56 79 ALA A N 1
ATOM 638 C CA . ALA A 1 79 ? -2.123 -4.078 -16.006 1.00 93.56 79 ALA A CA 1
ATOM 639 C C . ALA A 1 79 ? -2.250 -3.931 -17.531 1.00 93.56 79 ALA A C 1
ATOM 641 O O . ALA A 1 79 ? -2.150 -4.931 -18.240 1.00 93.56 79 ALA A O 1
ATOM 642 N N . ASP A 1 80 ? -2.468 -2.716 -18.045 1.00 90.25 80 ASP A N 1
ATOM 643 C CA . ASP A 1 80 ? -2.645 -2.507 -19.483 1.00 90.25 80 ASP A CA 1
ATOM 644 C C . ASP A 1 80 ? -1.299 -2.485 -20.222 1.00 90.25 80 ASP A C 1
ATOM 646 O O . ASP A 1 80 ? -1.235 -2.862 -21.395 1.00 90.25 80 ASP A O 1
ATOM 650 N N . THR A 1 81 ? -0.223 -2.029 -19.566 1.00 82.44 81 THR A N 1
ATOM 651 C CA . THR A 1 81 ? 1.076 -1.809 -20.229 1.00 82.44 81 THR A CA 1
ATOM 652 C C . THR A 1 81 ? 2.285 -2.418 -19.522 1.00 82.44 81 THR A C 1
ATOM 654 O O . THR A 1 81 ? 3.376 -2.422 -20.097 1.00 82.44 81 THR A O 1
ATOM 657 N N . SER A 1 82 ? 2.126 -2.951 -18.306 1.00 82.81 82 SER A N 1
ATOM 658 C CA . SER A 1 82 ? 3.249 -3.495 -17.546 1.00 82.81 82 SER A CA 1
ATOM 659 C C . SER A 1 82 ? 3.626 -4.916 -17.974 1.00 82.81 82 SER A C 1
ATOM 661 O O . SER A 1 82 ? 2.767 -5.799 -18.026 1.00 82.81 82 SER A O 1
ATOM 663 N N . PRO A 1 83 ? 4.920 -5.180 -18.203 1.00 81.06 83 PRO A N 1
ATOM 664 C CA . PRO A 1 83 ? 5.459 -6.525 -18.212 1.00 81.06 83 PRO A CA 1
ATOM 665 C C . PRO A 1 83 ? 5.721 -7.007 -16.780 1.00 81.06 83 PRO A C 1
ATOM 667 O O . PRO A 1 83 ? 6.385 -6.334 -15.991 1.00 81.06 83 PRO A O 1
ATOM 670 N N . ILE A 1 84 ? 5.274 -8.222 -16.475 1.00 84.00 84 ILE A N 1
ATOM 671 C CA . ILE A 1 84 ? 5.689 -8.947 -15.272 1.00 84.00 84 ILE A CA 1
ATOM 672 C C . ILE A 1 84 ? 7.000 -9.667 -15.612 1.00 84.00 84 ILE A C 1
ATOM 674 O O . ILE A 1 84 ? 7.029 -10.494 -16.524 1.00 84.00 84 ILE A O 1
ATOM 678 N N . PHE A 1 85 ? 8.100 -9.329 -14.933 1.00 82.62 85 PHE A N 1
ATOM 679 C CA . PHE A 1 85 ? 9.423 -9.889 -15.256 1.00 82.62 85 PHE A CA 1
ATOM 680 C C . PHE A 1 85 ? 9.590 -11.326 -14.794 1.00 82.62 85 PHE A C 1
ATOM 682 O O . PHE A 1 85 ? 10.306 -12.106 -15.421 1.00 82.62 85 PHE A O 1
ATOM 689 N N . TYR A 1 86 ? 8.946 -11.665 -13.686 1.00 81.56 86 TYR A N 1
ATOM 690 C CA . TYR A 1 86 ? 9.014 -12.989 -13.108 1.00 81.56 86 TYR A CA 1
ATOM 691 C C . TYR A 1 86 ? 7.721 -13.290 -12.370 1.00 81.56 86 TYR A C 1
ATOM 693 O O . TYR A 1 86 ? 7.218 -12.437 -11.638 1.00 81.56 86 TYR A O 1
ATOM 701 N N . THR A 1 87 ? 7.238 -14.515 -12.537 1.00 82.25 87 THR A N 1
ATOM 702 C CA . THR A 1 87 ? 6.097 -15.065 -11.810 1.00 82.25 87 THR A CA 1
ATOM 703 C C . THR A 1 87 ? 6.511 -16.430 -11.276 1.00 82.25 87 THR A C 1
ATOM 705 O O . THR A 1 87 ? 6.805 -17.340 -12.051 1.00 82.25 87 THR A O 1
ATOM 708 N N . ASP A 1 88 ? 6.528 -16.570 -9.955 1.00 78.88 88 ASP A N 1
ATOM 709 C CA . ASP A 1 88 ? 6.544 -17.858 -9.259 1.00 78.88 88 ASP A CA 1
ATOM 710 C C . ASP A 1 88 ? 5.170 -18.111 -8.627 1.00 78.88 88 ASP A C 1
ATOM 712 O O . ASP A 1 88 ? 4.334 -17.211 -8.565 1.00 78.88 88 ASP A O 1
ATOM 716 N N . VAL A 1 89 ? 4.939 -19.325 -8.119 1.00 70.19 89 VAL A N 1
ATOM 717 C CA . VAL A 1 89 ? 3.650 -19.826 -7.611 1.00 70.19 89 VAL A CA 1
ATOM 718 C C . VAL A 1 89 ? 2.949 -18.852 -6.648 1.00 70.19 89 VAL A C 1
ATOM 720 O O . VAL A 1 89 ? 1.727 -18.886 -6.566 1.00 70.19 89 VAL A O 1
ATOM 723 N N . ASN A 1 90 ? 3.680 -17.974 -5.942 1.00 75.50 90 ASN A N 1
ATOM 724 C CA . ASN A 1 90 ? 3.104 -17.023 -4.980 1.00 75.50 90 ASN A CA 1
ATOM 725 C C . ASN A 1 90 ? 3.697 -15.599 -5.002 1.00 75.50 90 ASN A C 1
ATOM 727 O O . ASN A 1 90 ? 3.374 -14.810 -4.109 1.00 75.50 90 ASN A O 1
ATOM 731 N N . GLN A 1 91 ? 4.621 -15.282 -5.915 1.00 87.69 91 GLN A N 1
ATOM 732 C CA . GLN A 1 91 ? 5.327 -13.994 -5.910 1.00 87.69 91 GLN A CA 1
ATOM 733 C C . GLN A 1 91 ? 5.690 -13.547 -7.322 1.00 87.69 91 GLN A C 1
ATOM 735 O O . GLN A 1 91 ? 6.153 -14.348 -8.133 1.00 87.69 91 GLN A O 1
ATOM 740 N N . GLU A 1 92 ? 5.543 -12.252 -7.577 1.00 93.31 92 GLU A N 1
ATOM 741 C CA . GLU A 1 92 ? 5.927 -11.622 -8.834 1.00 93.31 92 GLU A CA 1
ATOM 742 C C . GLU A 1 92 ? 7.009 -10.562 -8.622 1.00 93.31 92 GLU A C 1
ATOM 744 O O . GLU A 1 92 ? 7.137 -9.974 -7.545 1.00 93.31 92 GLU A O 1
ATOM 749 N N . ILE A 1 93 ? 7.795 -10.313 -9.667 1.00 94.62 93 ILE A N 1
ATOM 750 C CA . ILE A 1 93 ? 8.761 -9.214 -9.704 1.00 94.62 93 ILE A CA 1
ATOM 751 C C . ILE A 1 93 ? 8.314 -8.225 -10.772 1.00 94.62 93 ILE A C 1
ATOM 753 O O . ILE A 1 93 ? 8.206 -8.581 -11.950 1.00 94.62 93 ILE A O 1
ATOM 757 N N . LEU A 1 94 ? 8.065 -6.985 -10.349 1.00 95.06 94 LEU A N 1
ATOM 758 C CA . LEU A 1 94 ? 7.579 -5.919 -11.219 1.00 95.06 94 LEU A CA 1
ATOM 759 C C . LEU A 1 94 ? 8.600 -4.780 -11.356 1.00 95.06 94 LEU A C 1
ATOM 761 O O . LEU A 1 94 ? 9.222 -4.390 -10.362 1.00 95.06 94 LEU A O 1
ATOM 765 N N . PRO A 1 95 ? 8.745 -4.196 -12.559 1.00 94.62 95 PRO A N 1
ATOM 766 C CA . PRO A 1 95 ? 9.527 -2.984 -12.744 1.00 94.62 95 PRO A CA 1
ATOM 767 C C . PRO A 1 95 ? 8.902 -1.806 -12.003 1.00 94.62 95 PRO A C 1
ATOM 769 O O . PRO A 1 95 ? 7.688 -1.583 -12.046 1.00 94.62 95 PRO A O 1
ATOM 772 N N . ILE A 1 96 ? 9.747 -0.995 -11.376 1.00 94.81 96 ILE A N 1
ATOM 773 C CA . ILE A 1 96 ? 9.333 0.175 -10.611 1.00 94.81 96 ILE A CA 1
ATOM 774 C C . ILE A 1 96 ? 8.520 1.147 -11.459 1.00 94.81 96 ILE A C 1
ATOM 776 O O . ILE A 1 96 ? 7.599 1.749 -10.924 1.00 94.81 96 ILE A O 1
ATOM 780 N N . GLU A 1 97 ? 8.784 1.298 -12.754 1.00 93.25 97 GLU A N 1
ATOM 781 C CA . GLU A 1 97 ? 8.057 2.212 -13.644 1.00 93.25 97 GLU A CA 1
ATOM 782 C C . GLU A 1 97 ? 6.564 1.876 -13.743 1.00 93.25 97 GLU A C 1
ATOM 784 O O . GLU A 1 97 ? 5.746 2.776 -13.906 1.00 93.25 97 GLU A O 1
ATOM 789 N N . SER A 1 98 ? 6.200 0.604 -13.561 1.00 93.12 98 SER A N 1
ATOM 790 C CA . SER A 1 98 ? 4.829 0.107 -13.699 1.00 93.12 98 SER A CA 1
ATOM 791 C C . SER A 1 98 ? 3.999 0.109 -12.415 1.00 93.12 98 SER A C 1
ATOM 793 O O . SER A 1 98 ? 2.809 -0.200 -12.460 1.00 93.12 98 SER A O 1
ATOM 795 N N . VAL A 1 99 ? 4.586 0.445 -11.265 1.00 95.94 99 VAL A N 1
ATOM 796 C CA . VAL A 1 99 ? 3.907 0.322 -9.967 1.00 95.94 99 VAL A CA 1
ATOM 797 C C . VAL A 1 99 ? 3.275 1.648 -9.535 1.00 95.94 99 VAL A C 1
ATOM 799 O O . VAL A 1 99 ? 3.958 2.652 -9.345 1.00 95.94 99 VAL A O 1
ATOM 802 N N . TYR A 1 100 ? 1.970 1.664 -9.288 1.00 96.44 100 TYR A N 1
ATOM 803 C CA . TYR A 1 100 ? 1.289 2.814 -8.690 1.00 96.44 100 TYR A CA 1
ATOM 804 C C . TYR A 1 100 ? 1.523 2.886 -7.182 1.00 96.44 100 TYR A C 1
ATOM 806 O O . TYR A 1 100 ? 1.915 3.927 -6.648 1.00 96.44 100 TYR A O 1
ATOM 814 N N . ALA A 1 101 ? 1.251 1.773 -6.500 1.00 97.88 101 ALA A N 1
ATOM 815 C CA . ALA A 1 101 ? 1.168 1.728 -5.052 1.00 97.88 101 ALA A CA 1
ATOM 816 C C . ALA A 1 101 ? 1.634 0.390 -4.485 1.00 97.88 101 ALA A C 1
ATOM 818 O O . ALA A 1 101 ? 1.514 -0.644 -5.141 1.00 97.88 101 ALA A O 1
ATOM 819 N N . VAL A 1 102 ? 2.060 0.415 -3.226 1.00 98.56 102 VAL A N 1
ATOM 820 C CA . VAL A 1 102 ? 2.209 -0.776 -2.389 1.00 98.56 102 VAL A CA 1
ATOM 821 C C . VAL A 1 102 ? 1.349 -0.644 -1.139 1.00 98.56 102 VAL A C 1
ATOM 823 O O . VAL A 1 102 ? 1.176 0.458 -0.605 1.00 98.56 102 VAL A O 1
ATOM 826 N N . ILE A 1 103 ? 0.808 -1.766 -0.670 1.00 98.31 103 ILE A N 1
ATOM 827 C CA . ILE A 1 103 ? 0.078 -1.841 0.595 1.00 98.31 103 ILE A CA 1
ATOM 828 C C . ILE A 1 103 ? 0.742 -2.885 1.481 1.00 98.31 103 ILE A C 1
ATOM 830 O O . ILE A 1 103 ? 0.862 -4.045 1.091 1.00 98.31 103 ILE A O 1
ATOM 834 N N . GLN A 1 104 ? 1.133 -2.468 2.683 1.00 97.56 104 GLN A N 1
ATOM 835 C CA . GLN A 1 104 ? 1.508 -3.380 3.755 1.00 97.56 104 GLN A CA 1
ATOM 836 C C . GLN A 1 104 ? 0.270 -3.702 4.592 1.00 97.56 104 GLN A C 1
ATOM 838 O O . GLN A 1 104 ? -0.444 -2.797 5.028 1.00 97.56 104 GLN A O 1
ATOM 843 N N . VAL A 1 105 ? 0.037 -4.982 4.858 1.00 94.56 105 VAL A N 1
ATOM 844 C CA . VAL A 1 105 ? -1.086 -5.481 5.646 1.00 94.56 105 VAL A CA 1
ATOM 845 C C . VAL A 1 105 ? -0.569 -6.017 6.978 1.00 94.56 105 VAL A C 1
ATOM 847 O O . VAL A 1 105 ? 0.376 -6.800 7.047 1.00 94.56 105 VAL A O 1
ATOM 850 N N . LYS A 1 106 ? -1.197 -5.605 8.079 1.00 91.69 106 LYS A N 1
ATOM 851 C CA . LYS A 1 106 ? -0.930 -6.152 9.412 1.00 91.69 106 LYS A CA 1
ATOM 852 C C . LYS A 1 106 ? -2.222 -6.677 10.024 1.00 91.69 106 LYS A C 1
ATOM 854 O O . LYS A 1 106 ? -3.262 -6.033 10.019 1.00 91.69 106 LYS A O 1
ATOM 859 N N . SER A 1 107 ? -2.158 -7.868 10.608 1.00 86.94 107 SER A N 1
ATOM 860 C CA . SER A 1 107 ? -3.281 -8.407 11.387 1.00 86.94 107 SER A CA 1
ATOM 861 C C . SER A 1 107 ? -3.610 -7.530 12.595 1.00 86.94 107 SER A C 1
ATOM 863 O O . SER A 1 107 ? -4.767 -7.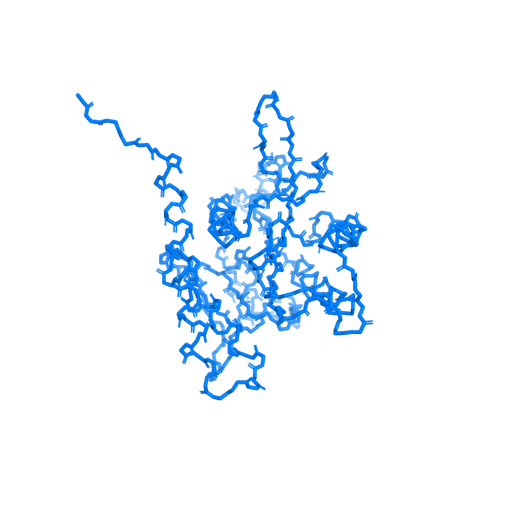347 12.955 1.00 86.94 107 SER A O 1
ATOM 865 N N . ARG A 1 108 ? -2.571 -7.006 13.238 1.00 86.75 108 ARG A N 1
ATOM 866 C CA . ARG A 1 108 ? -2.663 -6.201 14.446 1.00 86.75 108 ARG A CA 1
ATOM 867 C C . ARG A 1 108 ? -1.516 -5.212 14.440 1.00 86.75 108 ARG A C 1
ATOM 869 O O . ARG A 1 108 ? -0.363 -5.622 14.339 1.00 86.75 108 ARG A O 1
ATOM 876 N N . LEU A 1 109 ? 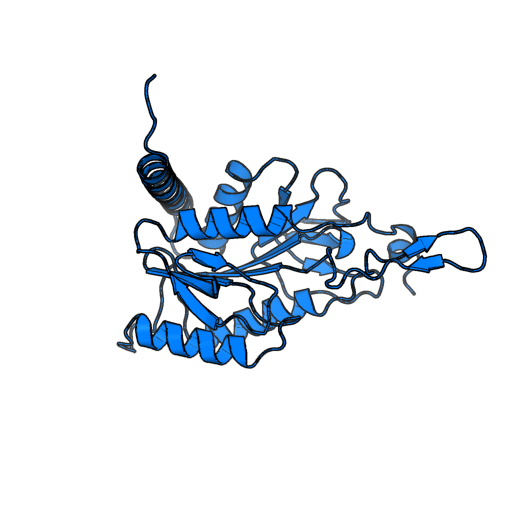-1.837 -3.933 14.574 1.00 89.62 109 LEU A N 1
ATOM 877 C CA . LEU A 1 109 ? -0.851 -2.868 14.578 1.00 89.62 109 LEU A CA 1
ATOM 878 C C . LEU A 1 109 ? -0.332 -2.634 15.999 1.00 89.62 109 LEU A C 1
ATOM 880 O O . LEU A 1 109 ? -1.018 -2.079 16.857 1.00 89.62 109 LEU A O 1
ATOM 884 N N . THR A 1 110 ? 0.888 -3.100 16.234 1.00 90.44 110 THR A N 1
ATOM 885 C CA . THR A 1 110 ? 1.730 -2.828 17.405 1.00 90.44 110 THR A CA 1
ATOM 886 C C . THR A 1 110 ? 2.845 -1.838 17.041 1.00 90.44 110 THR A C 1
ATOM 888 O O . THR A 1 110 ? 3.162 -1.708 15.853 1.00 90.44 110 THR A O 1
ATOM 891 N N . PRO A 1 111 ? 3.509 -1.192 18.023 1.00 89.94 111 PRO A N 1
ATOM 892 C CA . PRO A 1 111 ? 4.631 -0.292 17.751 1.00 89.94 111 PRO A CA 1
ATOM 893 C C . PRO A 1 111 ? 5.730 -0.918 16.884 1.00 89.94 111 PRO A C 1
ATOM 895 O O . PRO A 1 111 ? 6.200 -0.268 15.955 1.00 89.94 111 PRO A O 1
ATOM 898 N N . THR A 1 112 ? 6.075 -2.185 17.138 1.00 91.50 112 THR A N 1
ATOM 899 C CA . THR A 1 112 ? 7.061 -2.948 16.357 1.00 91.50 112 THR A CA 1
ATOM 900 C C . THR A 1 112 ? 6.581 -3.198 14.931 1.00 91.50 112 THR A C 1
ATOM 902 O O . THR A 1 112 ? 7.300 -2.911 13.981 1.00 91.50 112 THR A O 1
ATOM 905 N N . SER A 1 113 ? 5.342 -3.669 14.757 1.00 92.38 113 SER A N 1
ATOM 906 C CA . SER A 1 113 ? 4.805 -3.934 13.414 1.00 92.38 113 SER A CA 1
ATOM 907 C C . SER A 1 113 ? 4.625 -2.662 12.575 1.00 92.38 113 SER A C 1
ATOM 909 O O . SER A 1 113 ? 4.669 -2.724 11.348 1.00 92.38 113 SER A O 1
ATOM 911 N N . LEU A 1 114 ? 4.435 -1.511 13.232 1.00 94.88 114 LEU A N 1
ATOM 912 C CA . LEU A 1 114 ? 4.409 -0.203 12.590 1.00 94.88 114 LEU A CA 1
ATOM 913 C C . LEU A 1 114 ? 5.804 0.190 12.090 1.00 94.88 114 LEU A C 1
ATOM 915 O O . LEU A 1 114 ? 5.920 0.633 10.954 1.00 94.88 114 LEU A O 1
ATOM 919 N N . ASP A 1 115 ? 6.854 -0.016 12.892 1.00 95.88 115 ASP A N 1
ATOM 920 C CA . ASP A 1 115 ? 8.237 0.251 12.466 1.00 95.88 115 ASP A CA 1
ATOM 921 C C . ASP A 1 115 ? 8.641 -0.634 11.277 1.00 95.88 115 ASP A C 1
ATOM 923 O O . ASP A 1 115 ? 9.236 -0.154 10.312 1.00 95.88 115 ASP A O 1
ATOM 927 N N . GLU A 1 116 ? 8.247 -1.910 11.299 1.00 96.19 116 GLU A N 1
ATOM 928 C CA . GLU A 1 116 ? 8.420 -2.822 10.164 1.00 96.19 116 GLU A CA 1
ATOM 929 C C . GLU A 1 116 ? 7.694 -2.329 8.908 1.00 96.19 116 GLU A C 1
ATOM 931 O O . GLU A 1 116 ? 8.266 -2.346 7.820 1.00 96.19 116 GLU A O 1
ATOM 936 N N . ALA A 1 117 ? 6.441 -1.883 9.047 1.00 96.88 117 ALA A N 1
ATOM 937 C CA . ALA A 1 117 ? 5.655 -1.385 7.923 1.00 96.88 117 ALA A CA 1
ATOM 938 C C . ALA A 1 117 ? 6.242 -0.096 7.331 1.00 96.88 117 ALA A C 1
ATOM 940 O O . ALA A 1 117 ? 6.306 0.037 6.110 1.00 96.88 117 ALA A O 1
ATOM 941 N N . ILE A 1 118 ? 6.706 0.828 8.182 1.00 97.75 118 ILE A N 1
ATOM 942 C CA . ILE A 1 118 ? 7.396 2.050 7.751 1.00 97.75 118 ILE A CA 1
ATOM 943 C C . ILE A 1 118 ? 8.651 1.682 6.959 1.00 97.75 118 ILE A C 1
ATOM 945 O O . ILE A 1 118 ? 8.834 2.182 5.851 1.00 97.75 118 ILE A O 1
ATOM 949 N N . LYS A 1 119 ? 9.485 0.776 7.485 1.00 98.00 119 LYS A N 1
ATOM 950 C CA . LYS A 1 119 ? 10.699 0.318 6.798 1.00 98.00 119 LYS A CA 1
ATOM 951 C C . LYS A 1 119 ? 10.379 -0.307 5.435 1.00 98.00 119 LYS A C 1
ATOM 953 O O . LYS A 1 119 ? 11.018 0.053 4.448 1.00 98.00 119 LYS A O 1
ATOM 958 N N . ASN A 1 120 ? 9.392 -1.201 5.374 1.00 98.06 120 ASN A N 1
ATOM 959 C CA . ASN A 1 120 ? 9.027 -1.897 4.141 1.00 98.06 120 ASN A CA 1
ATOM 960 C C . ASN A 1 120 ? 8.534 -0.909 3.071 1.00 98.06 120 ASN A C 1
ATOM 962 O O . ASN A 1 120 ? 9.086 -0.853 1.973 1.00 98.06 120 ASN A O 1
ATOM 966 N N . ILE A 1 121 ? 7.580 -0.039 3.416 1.00 98.25 121 ILE A N 1
ATOM 967 C CA . ILE A 1 121 ? 7.059 0.977 2.489 1.00 98.25 121 ILE A CA 1
ATOM 968 C C . ILE A 1 121 ? 8.173 1.923 2.027 1.00 98.25 121 ILE A C 1
ATOM 970 O O . ILE A 1 121 ? 8.258 2.249 0.840 1.00 98.25 121 ILE A O 1
ATOM 974 N N . LYS A 1 122 ? 9.063 2.325 2.939 1.00 97.88 122 LYS A N 1
ATOM 975 C CA . LYS A 1 122 ? 10.221 3.160 2.617 1.00 97.88 122 LYS A CA 1
ATOM 976 C C . LYS A 1 122 ? 11.163 2.476 1.627 1.00 97.88 122 LYS A C 1
ATOM 978 O O . LYS A 1 122 ? 11.614 3.136 0.696 1.00 97.88 122 LYS A O 1
ATOM 983 N N . SER A 1 123 ? 11.394 1.166 1.759 1.00 97.94 123 SER A N 1
ATOM 984 C CA . SER A 1 123 ? 12.225 0.406 0.813 1.00 97.94 123 SER A CA 1
ATOM 985 C C . SER A 1 123 ? 11.709 0.514 -0.628 1.00 97.94 123 SER A C 1
ATOM 987 O O . SER A 1 123 ? 12.495 0.754 -1.537 1.00 97.94 123 SER A O 1
ATOM 989 N N . PHE A 1 124 ? 10.387 0.447 -0.834 1.00 98.00 124 PHE A N 1
ATOM 990 C CA . PHE A 1 124 ? 9.754 0.665 -2.137 1.00 98.00 124 PHE A CA 1
ATOM 991 C C . PHE A 1 124 ? 9.865 2.124 -2.594 1.00 98.00 124 PHE A C 1
ATOM 993 O O . PHE A 1 124 ? 10.224 2.406 -3.740 1.00 98.00 124 PHE A O 1
ATOM 1000 N N . LYS A 1 125 ? 9.565 3.076 -1.704 1.00 96.19 125 LYS A N 1
ATOM 1001 C CA . LYS A 1 125 ? 9.565 4.501 -2.050 1.00 96.19 125 LYS A CA 1
ATOM 1002 C C . LYS A 1 125 ? 10.950 5.016 -2.459 1.00 96.19 125 LYS A C 1
ATOM 1004 O O . LYS A 1 125 ? 11.036 5.872 -3.346 1.00 96.19 125 LYS A O 1
ATOM 1009 N N . GLN A 1 126 ? 12.011 4.434 -1.903 1.00 95.31 126 GLN A N 1
ATOM 1010 C CA . GLN A 1 126 ? 13.401 4.784 -2.195 1.00 95.31 126 GLN A CA 1
ATOM 1011 C C . GLN A 1 126 ? 13.961 4.174 -3.490 1.00 95.31 126 GLN A C 1
ATOM 1013 O O . GLN A 1 126 ? 15.012 4.619 -3.946 1.00 95.31 126 GLN A O 1
ATOM 1018 N N . ILE A 1 127 ? 13.269 3.226 -4.135 1.00 95.06 127 ILE A N 1
ATOM 1019 C CA . ILE A 1 127 ? 13.713 2.674 -5.428 1.00 95.06 127 ILE A CA 1
ATOM 1020 C C . ILE A 1 127 ? 13.721 3.787 -6.481 1.00 95.06 127 ILE A C 1
ATOM 1022 O O . ILE A 1 127 ? 12.667 4.378 -6.705 1.00 95.06 127 ILE A O 1
ATOM 1026 N N . PRO A 1 128 ? 14.828 4.086 -7.175 1.00 90.56 128 PRO A N 1
ATOM 1027 C CA . PRO A 1 128 ? 14.841 5.108 -8.218 1.00 90.56 128 PRO A CA 1
ATOM 1028 C C . PRO A 1 128 ? 13.783 4.839 -9.295 1.00 90.56 128 PRO A C 1
ATOM 1030 O O . PRO A 1 128 ? 13.633 3.717 -9.764 1.00 90.56 128 PRO A O 1
ATOM 1033 N N . ARG A 1 129 ? 13.030 5.873 -9.677 1.00 88.12 129 ARG A N 1
ATOM 1034 C CA . ARG A 1 129 ? 12.074 5.836 -10.792 1.00 88.12 129 ARG A CA 1
ATOM 1035 C C . ARG A 1 129 ? 12.291 7.088 -11.619 1.00 88.12 129 ARG A C 1
ATOM 1037 O O . ARG A 1 129 ? 12.377 8.173 -11.048 1.00 88.12 129 ARG A O 1
ATOM 1044 N N . LYS A 1 130 ? 12.368 6.943 -12.938 1.00 76.38 130 LYS A N 1
ATOM 1045 C CA . LYS A 1 130 ? 12.534 8.080 -13.841 1.00 76.38 130 LYS A CA 1
ATOM 1046 C C . LYS A 1 130 ? 11.332 9.026 -13.741 1.00 76.38 130 LYS A C 1
ATOM 1048 O O . LYS A 1 130 ? 10.181 8.586 -13.680 1.00 76.38 130 LYS A O 1
ATOM 1053 N N . ASP A 1 131 ? 11.610 10.325 -13.693 1.00 65.75 131 ASP A N 1
ATOM 1054 C CA . ASP A 1 131 ? 10.570 11.345 -13.610 1.00 65.75 131 ASP A CA 1
ATOM 1055 C C . ASP A 1 131 ? 9.919 11.628 -14.962 1.00 65.75 131 ASP A C 1
ATOM 1057 O O . ASP A 1 131 ? 10.608 11.821 -15.965 1.00 65.75 131 ASP A O 1
ATOM 1061 N N . VAL A 1 132 ? 8.587 11.756 -14.951 1.00 58.19 132 VAL A N 1
ATOM 1062 C CA . VAL A 1 132 ? 7.756 12.155 -16.102 1.00 58.19 132 VAL A CA 1
ATOM 1063 C C . VAL A 1 132 ? 7.934 13.653 -16.350 1.00 58.19 132 VAL A C 1
ATOM 1065 O O . VAL A 1 132 ? 7.051 14.463 -16.066 1.00 58.19 132 VAL A O 1
ATOM 1068 N N . THR A 1 133 ? 9.125 14.069 -16.772 1.00 53.41 133 THR A N 1
ATOM 1069 C CA . THR A 1 133 ? 9.439 15.499 -16.923 1.00 53.41 133 THR A CA 1
ATOM 1070 C C . THR A 1 133 ? 10.092 15.864 -18.240 1.00 53.41 133 THR A C 1
ATOM 1072 O O . THR A 1 133 ? 10.150 17.052 -18.536 1.00 53.41 133 THR A O 1
ATOM 1075 N N . SER A 1 134 ? 10.521 14.911 -19.070 1.00 51.75 134 SER A N 1
ATOM 1076 C CA . SER A 1 134 ? 11.265 15.226 -20.294 1.00 51.75 134 SER A CA 1
ATOM 1077 C C . SER A 1 134 ? 10.552 14.756 -21.559 1.00 51.75 134 SER A C 1
ATOM 1079 O O . SER A 1 134 ? 10.336 13.559 -21.737 1.00 51.75 134 SER A O 1
ATOM 1081 N N . VAL A 1 135 ? 10.272 15.689 -22.475 1.00 52.69 135 VAL A N 1
ATOM 1082 C CA . VAL A 1 135 ? 9.964 15.370 -23.876 1.00 52.69 135 VAL A CA 1
ATOM 1083 C C . VAL A 1 135 ? 11.287 15.404 -24.655 1.00 52.69 135 VAL A C 1
ATOM 1085 O O . VAL A 1 135 ? 11.929 16.460 -24.694 1.00 52.69 135 VAL A O 1
ATOM 1088 N N . PRO A 1 136 ? 11.737 14.291 -25.264 1.00 48.12 136 PRO A N 1
ATOM 1089 C CA . PRO A 1 136 ? 12.956 14.291 -26.067 1.00 48.12 136 PRO A CA 1
ATOM 1090 C C . PRO A 1 136 ? 12.747 15.108 -27.349 1.00 48.12 136 PRO A C 1
ATOM 1092 O O . PRO A 1 136 ? 11.875 14.785 -28.153 1.00 48.12 136 PRO A O 1
ATOM 1095 N N . LEU A 1 137 ? 13.567 16.138 -27.577 1.00 49.50 137 LEU A N 1
ATOM 1096 C CA . LEU A 1 137 ? 13.641 16.862 -28.852 1.00 49.50 137 LEU A CA 1
ATOM 1097 C C . LEU A 1 137 ? 14.905 16.434 -29.602 1.00 49.50 137 LEU A C 1
ATOM 1099 O O . LEU A 1 137 ? 15.839 17.204 -29.805 1.00 49.50 137 LEU A O 1
ATOM 1103 N N . GLY A 1 138 ? 14.930 15.166 -30.013 1.00 49.28 138 GLY A N 1
ATOM 1104 C CA . GLY A 1 138 ? 16.017 14.617 -30.819 1.00 49.28 138 GLY A CA 1
ATOM 1105 C C . GLY A 1 138 ? 17.358 14.467 -30.079 1.00 49.28 138 GLY A C 1
ATOM 1106 O O . GLY A 1 138 ? 17.429 14.577 -28.852 1.00 49.28 138 GLY A O 1
ATOM 1107 N N . PRO A 1 139 ? 18.441 14.155 -30.815 1.00 42.72 139 PRO A N 1
ATOM 1108 C CA . PRO A 1 139 ? 19.742 13.879 -30.227 1.00 42.72 139 PRO A CA 1
ATOM 1109 C C . PRO A 1 139 ? 20.424 15.196 -29.838 1.00 42.72 139 PRO A C 1
ATOM 1111 O O . PRO A 1 139 ? 20.986 15.878 -30.691 1.00 42.72 139 PRO A O 1
ATOM 1114 N N . GLY A 1 140 ? 20.373 15.558 -28.552 1.00 55.44 140 GLY A N 1
ATOM 1115 C CA . GLY A 1 140 ? 21.187 16.650 -27.996 1.00 55.44 140 GLY A CA 1
ATOM 1116 C C . GLY A 1 140 ? 20.511 17.597 -27.000 1.00 55.44 140 GLY A C 1
ATOM 1117 O O . GLY A 1 140 ? 21.201 18.444 -26.442 1.00 55.44 140 GLY A O 1
ATOM 1118 N N . GLY A 1 141 ? 19.209 17.471 -26.725 1.00 48.94 141 GLY A N 1
ATOM 1119 C CA . GLY A 1 141 ? 18.556 18.289 -25.696 1.00 48.94 141 GLY A CA 1
ATOM 1120 C C . GLY A 1 141 ? 17.065 17.998 -25.541 1.00 48.94 141 GLY A C 1
ATOM 1121 O O . GLY A 1 141 ? 16.353 17.816 -26.522 1.00 48.94 141 GLY A O 1
ATOM 1122 N N . GLY A 1 142 ? 16.591 17.941 -24.296 1.00 55.19 142 GLY A N 1
ATOM 1123 C CA . GLY A 1 142 ? 15.168 17.845 -23.963 1.00 55.19 142 GLY A CA 1
ATOM 1124 C C . GLY A 1 142 ? 14.647 19.177 -23.430 1.00 55.19 142 GLY A C 1
ATOM 1125 O O . GLY A 1 142 ? 15.381 19.907 -22.765 1.00 55.19 142 GLY A O 1
ATOM 1126 N N . ILE A 1 143 ? 13.380 19.489 -23.701 1.00 51.12 143 ILE A N 1
ATOM 1127 C CA . ILE A 1 143 ? 12.657 20.517 -22.945 1.00 51.12 143 ILE A CA 1
ATOM 1128 C C . ILE A 1 143 ? 11.934 19.793 -21.818 1.00 51.12 143 ILE A C 1
ATOM 1130 O O . ILE A 1 143 ? 11.113 18.904 -22.069 1.00 51.12 143 ILE A O 1
ATOM 1134 N N . SER A 1 144 ? 12.245 20.174 -20.582 1.00 52.44 144 SER A N 1
ATOM 1135 C CA . SER A 1 144 ? 11.537 19.672 -19.413 1.00 52.44 144 SER A CA 1
ATOM 1136 C C . SER A 1 144 ? 10.404 20.623 -19.054 1.00 52.44 144 SER A C 1
ATOM 1138 O O . SER A 1 144 ? 10.646 21.804 -18.804 1.00 52.44 144 SER A O 1
ATOM 1140 N N . ILE A 1 145 ? 9.169 20.126 -18.996 1.00 50.81 145 ILE A N 1
ATOM 1141 C CA . ILE A 1 145 ? 8.083 20.875 -18.357 1.00 50.81 145 ILE A CA 1
ATOM 1142 C C . ILE A 1 145 ? 8.136 20.522 -16.874 1.00 50.81 145 ILE A C 1
ATOM 1144 O O . ILE A 1 145 ? 7.809 19.404 -16.479 1.00 50.81 145 ILE A O 1
ATOM 1148 N N . GLY A 1 146 ? 8.576 21.474 -16.052 1.00 44.56 146 GLY A N 1
ATOM 1149 C CA . GLY A 1 146 ? 8.525 21.338 -14.602 1.00 44.56 146 GLY A CA 1
ATOM 1150 C C . GLY A 1 146 ? 7.078 21.405 -14.124 1.00 44.56 146 GLY A C 1
ATOM 1151 O O . GLY A 1 146 ? 6.498 22.487 -14.055 1.00 44.56 146 GLY A O 1
ATOM 1152 N N . TYR A 1 147 ? 6.485 20.263 -13.788 1.00 49.34 147 TYR A N 1
ATOM 1153 C CA . TYR A 1 147 ? 5.303 20.250 -12.930 1.00 49.34 147 TYR A CA 1
ATOM 1154 C C . TYR A 1 147 ? 5.740 20.617 -11.506 1.00 49.34 147 TYR A C 1
ATOM 1156 O O . TYR A 1 147 ? 6.809 20.204 -11.062 1.00 49.34 147 TYR A O 1
ATOM 1164 N N . SER A 1 148 ? 4.924 21.378 -10.769 1.00 48.62 148 SER A N 1
ATOM 1165 C CA . SER A 1 148 ? 5.238 21.746 -9.376 1.00 48.62 148 SER A CA 1
ATOM 1166 C C . SER A 1 148 ? 5.314 20.538 -8.429 1.00 48.62 148 SER A C 1
ATOM 1168 O O . SER A 1 148 ? 5.828 20.665 -7.320 1.00 48.62 148 SER A O 1
ATOM 1170 N N . GLN A 1 149 ? 4.811 19.376 -8.858 1.00 53.22 149 GLN A N 1
ATOM 1171 C CA . GLN A 1 149 ? 4.888 18.088 -8.172 1.00 53.22 149 GLN A CA 1
ATOM 1172 C C . GLN A 1 149 ? 5.073 16.967 -9.212 1.00 53.22 149 GLN A C 1
ATOM 1174 O O . GLN A 1 149 ? 4.453 17.040 -10.279 1.00 53.22 149 GLN A O 1
ATOM 1179 N N . PRO A 1 150 ? 5.855 15.910 -8.918 1.00 57.69 150 PRO A N 1
ATOM 1180 C CA . PRO A 1 150 ? 5.952 14.750 -9.797 1.00 57.69 150 PRO A CA 1
ATOM 1181 C C . PRO A 1 150 ? 4.580 14.077 -9.908 1.00 57.69 150 PRO A C 1
ATOM 1183 O O . PRO A 1 150 ? 3.985 13.698 -8.903 1.00 57.69 150 PRO A O 1
ATOM 1186 N N . ILE A 1 151 ? 4.060 13.912 -11.123 1.00 70.25 151 ILE A N 1
ATOM 1187 C CA . ILE A 1 151 ? 2.787 13.206 -11.365 1.00 70.25 151 ILE A CA 1
ATOM 1188 C C . ILE A 1 151 ? 2.920 11.678 -11.230 1.00 70.25 151 ILE A C 1
ATOM 1190 O O . ILE A 1 151 ? 1.929 10.964 -11.297 1.00 70.25 151 ILE A O 1
ATOM 1194 N N . ASN A 1 152 ? 4.134 11.169 -11.020 1.00 79.50 152 ASN A N 1
ATOM 1195 C CA . ASN A 1 152 ? 4.504 9.753 -10.907 1.00 79.50 152 ASN A CA 1
ATOM 1196 C C . ASN A 1 152 ? 4.772 9.313 -9.449 1.00 79.50 152 ASN A C 1
ATOM 1198 O O . ASN A 1 152 ? 5.569 8.396 -9.221 1.00 79.50 152 ASN A O 1
ATOM 1202 N N . ARG A 1 153 ? 4.138 9.968 -8.460 1.00 87.81 153 ARG A N 1
ATOM 1203 C CA . ARG A 1 153 ? 4.287 9.649 -7.026 1.00 87.81 153 ARG A CA 1
ATOM 1204 C C . ARG A 1 153 ? 4.093 8.151 -6.756 1.00 87.81 153 ARG A C 1
ATOM 1206 O O . ARG A 1 153 ? 3.146 7.537 -7.237 1.00 87.81 153 ARG A O 1
ATOM 1213 N N . LYS A 1 154 ? 4.973 7.597 -5.921 1.00 94.56 154 LYS A N 1
ATOM 1214 C CA . LYS A 1 154 ? 4.883 6.233 -5.385 1.00 94.56 154 LYS A CA 1
ATOM 1215 C C . LYS A 1 154 ? 3.997 6.238 -4.150 1.00 94.56 154 LYS A C 1
ATOM 1217 O O . LYS A 1 154 ? 4.325 6.922 -3.180 1.00 94.56 154 LYS A O 1
ATOM 1222 N N . ILE A 1 155 ? 2.908 5.481 -4.187 1.00 97.38 155 ILE A N 1
ATOM 1223 C CA . ILE A 1 155 ? 1.951 5.435 -3.083 1.00 97.38 155 ILE A CA 1
ATOM 1224 C C . ILE A 1 155 ? 2.315 4.287 -2.131 1.00 97.38 155 ILE A C 1
ATOM 1226 O O . ILE A 1 155 ? 2.507 3.155 -2.560 1.00 97.38 155 ILE A O 1
ATOM 1230 N N . GLY A 1 156 ? 2.402 4.562 -0.836 1.00 98.00 156 GLY A N 1
ATOM 1231 C CA . GLY A 1 156 ? 2.630 3.580 0.218 1.00 98.00 156 GLY A CA 1
ATOM 1232 C C . GLY A 1 156 ? 1.511 3.625 1.245 1.00 98.00 156 GLY A C 1
ATOM 1233 O O . GLY A 1 156 ? 1.328 4.640 1.913 1.00 98.00 156 GLY A O 1
ATOM 1234 N N . VAL A 1 157 ? 0.773 2.529 1.388 1.00 98.38 157 VAL A N 1
ATOM 1235 C CA . VAL A 1 157 ? -0.391 2.431 2.277 1.00 98.38 157 VAL A CA 1
ATOM 1236 C C . VAL A 1 157 ? -0.146 1.370 3.338 1.00 98.38 157 VAL A C 1
ATOM 1238 O O . VAL A 1 157 ? 0.407 0.313 3.054 1.00 98.38 157 VAL A O 1
ATOM 1241 N N . LEU A 1 158 ? -0.606 1.624 4.559 1.00 97.81 158 LEU A N 1
ATOM 1242 C CA . LEU A 1 158 ? -0.668 0.609 5.608 1.00 97.81 158 LEU A CA 1
ATOM 1243 C C . LEU A 1 158 ? -2.126 0.279 5.916 1.00 97.81 158 LEU A C 1
ATOM 1245 O O . LEU A 1 158 ? -2.926 1.170 6.188 1.00 97.81 158 LEU A O 1
ATOM 1249 N N . MET A 1 159 ? -2.468 -1.004 5.905 1.00 95.69 159 MET A N 1
ATOM 1250 C CA . MET A 1 159 ? -3.771 -1.502 6.332 1.00 95.69 159 MET A CA 1
ATOM 1251 C C . MET A 1 159 ? -3.608 -2.404 7.550 1.00 95.69 159 MET A C 1
ATOM 1253 O O . MET A 1 159 ? -2.734 -3.269 7.577 1.00 95.69 159 MET A O 1
ATOM 1257 N N . SER A 1 160 ? -4.451 -2.214 8.564 1.00 92.38 160 SER A N 1
ATOM 1258 C CA . SER A 1 160 ? -4.471 -3.076 9.743 1.00 92.38 160 SER A CA 1
ATOM 1259 C C . SER A 1 160 ? -5.876 -3.472 10.158 1.00 92.38 160 SER A C 1
ATOM 1261 O O . SER A 1 160 ? -6.757 -2.620 10.203 1.00 92.38 160 SER A O 1
ATOM 1263 N N . TYR A 1 161 ? -6.066 -4.738 10.531 1.00 86.62 161 TYR A N 1
ATOM 1264 C CA . TYR A 1 161 ? -7.364 -5.255 10.985 1.00 86.62 161 TYR A CA 1
ATOM 1265 C C . TYR A 1 161 ? -7.687 -4.861 12.429 1.00 86.62 161 TYR A C 1
ATOM 1267 O O . TYR A 1 161 ? -8.838 -4.657 12.794 1.00 86.62 161 TYR A O 1
ATOM 1275 N N . SER A 1 162 ? -6.665 -4.747 13.277 1.00 84.75 162 SER A N 1
ATOM 1276 C CA . SER A 1 162 ? -6.827 -4.318 14.666 1.00 84.75 162 SER A CA 1
ATOM 1277 C C . SER A 1 162 ? -5.637 -3.485 15.139 1.00 84.75 162 SER A C 1
ATOM 1279 O O . SER A 1 162 ? -4.626 -3.367 14.447 1.00 84.75 162 SER A O 1
ATOM 1281 N N . VAL A 1 163 ? -5.726 -2.923 16.343 1.00 85.25 163 VAL A N 1
ATOM 1282 C CA . VAL A 1 163 ? -4.648 -2.152 16.984 1.00 85.25 163 VAL A CA 1
ATOM 1283 C C . VAL A 1 163 ? -4.327 -2.689 18.374 1.00 85.25 163 VAL A C 1
ATOM 1285 O O . VAL A 1 163 ? -5.155 -3.364 18.986 1.00 85.25 163 VAL A O 1
ATOM 1288 N N . GLY A 1 164 ? -3.132 -2.361 18.865 1.00 76.88 164 GLY A N 1
ATOM 1289 C CA . GLY A 1 164 ? -2.733 -2.567 20.254 1.00 76.88 164 GLY A CA 1
ATOM 1290 C C . GLY A 1 164 ? -2.256 -3.983 20.569 1.00 76.88 164 GLY A C 1
ATOM 1291 O O . GLY A 1 164 ? -2.476 -4.940 19.822 1.00 76.88 164 GLY A O 1
ATOM 1292 N N . SER A 1 165 ? -1.582 -4.120 21.707 1.00 69.50 165 SER A N 1
ATOM 1293 C CA . SER A 1 165 ? -1.171 -5.414 22.257 1.00 69.50 165 SER A CA 1
ATOM 1294 C C . SER A 1 165 ? -2.312 -6.012 23.089 1.00 69.50 165 SER A C 1
ATOM 1296 O O . SER A 1 165 ? -3.037 -5.257 23.728 1.00 69.50 165 SER A O 1
ATOM 1298 N N . PRO A 1 166 ? -2.473 -7.347 23.169 1.00 64.00 166 PRO A N 1
ATOM 1299 C CA . PRO A 1 166 ? -3.355 -7.964 24.168 1.00 64.00 166 PRO A CA 1
ATOM 1300 C C . PRO A 1 166 ? -3.021 -7.554 25.614 1.00 64.00 166 PRO A C 1
ATOM 1302 O O . PRO A 1 166 ? -3.845 -7.724 26.504 1.00 64.00 166 PRO A O 1
ATOM 1305 N N . TYR A 1 167 ? -1.812 -7.030 25.833 1.00 64.25 167 TYR A N 1
ATOM 1306 C CA . TYR A 1 167 ? -1.267 -6.642 27.132 1.00 64.25 167 TYR A CA 1
ATOM 1307 C C . TYR A 1 167 ? -1.228 -5.121 27.360 1.00 64.25 167 TYR A C 1
ATOM 1309 O O . TYR A 1 167 ? -0.731 -4.691 28.396 1.00 64.25 167 TYR A O 1
ATOM 1317 N N . ASP A 1 168 ? -1.702 -4.310 26.406 1.00 65.75 168 ASP A N 1
ATOM 1318 C CA . ASP A 1 168 ? -1.627 -2.843 26.457 1.00 65.75 168 ASP A CA 1
ATOM 1319 C C . ASP A 1 168 ? -2.990 -2.226 26.109 1.00 65.75 168 ASP A C 1
ATOM 1321 O O . ASP A 1 168 ? -3.511 -2.423 25.010 1.00 65.75 168 ASP A O 1
ATOM 1325 N N . SER A 1 169 ? -3.589 -1.501 27.056 1.00 69.69 169 SER A N 1
ATOM 1326 C CA . SER A 1 169 ? -4.957 -0.975 26.971 1.00 69.69 169 SER A CA 1
ATOM 1327 C C . SER A 1 169 ? -5.012 0.439 26.387 1.00 69.69 169 SER A C 1
ATOM 1329 O O . SER A 1 169 ? -5.699 1.303 26.933 1.00 69.69 169 SER A O 1
ATOM 1331 N N . LYS A 1 170 ? -4.276 0.695 25.303 1.00 80.38 170 LYS A N 1
ATOM 1332 C CA . LYS A 1 170 ? -4.319 1.999 24.630 1.00 80.38 170 LYS A CA 1
ATOM 1333 C C . LYS A 1 170 ? -5.643 2.202 23.909 1.00 80.38 170 LYS A C 1
ATOM 1335 O O . LYS A 1 170 ? -6.156 1.311 23.227 1.00 80.38 170 LYS A O 1
ATOM 1340 N N . THR A 1 171 ? -6.175 3.407 24.039 1.00 85.81 171 THR A N 1
ATOM 1341 C CA . THR A 1 171 ? -7.307 3.890 23.254 1.00 85.81 171 THR A CA 1
ATOM 1342 C C . THR A 1 171 ? -6.918 4.040 21.783 1.00 85.81 171 THR A C 1
ATOM 1344 O O . THR A 1 171 ? -5.741 4.127 21.425 1.00 85.81 171 THR A O 1
ATOM 1347 N N . ILE A 1 172 ? -7.918 4.085 20.899 1.00 85.81 172 ILE A N 1
ATOM 1348 C CA . ILE A 1 172 ? -7.674 4.323 19.471 1.00 85.81 172 ILE A CA 1
ATOM 1349 C C . ILE A 1 172 ? -7.021 5.689 19.226 1.00 85.81 172 ILE A C 1
ATOM 1351 O O . ILE A 1 172 ? -6.165 5.795 18.352 1.00 85.81 172 ILE A O 1
ATOM 1355 N N . ASP A 1 173 ? -7.363 6.696 20.032 1.00 88.31 173 ASP A N 1
ATOM 1356 C CA . ASP A 1 173 ? -6.812 8.044 19.919 1.00 88.31 173 ASP A CA 1
ATOM 1357 C C . ASP A 1 173 ? -5.315 8.056 20.248 1.00 88.31 173 ASP A C 1
ATOM 1359 O O . ASP A 1 173 ? -4.528 8.603 19.476 1.00 88.31 173 ASP A O 1
ATOM 1363 N N . GLU A 1 174 ? -4.898 7.371 21.317 1.00 89.25 174 GLU A N 1
ATOM 1364 C CA . GLU A 1 174 ? -3.482 7.214 21.680 1.00 89.25 174 GLU A CA 1
ATOM 1365 C C . GLU A 1 174 ? -2.695 6.478 20.591 1.00 89.25 174 GLU A C 1
ATOM 1367 O O . GLU A 1 174 ? -1.639 6.945 20.165 1.00 89.25 174 GLU A O 1
ATOM 1372 N N . VAL A 1 175 ? -3.231 5.365 20.077 1.00 89.25 175 VAL A N 1
ATOM 1373 C CA . VAL A 1 175 ? -2.588 4.630 18.976 1.00 89.25 175 VAL A CA 1
ATOM 1374 C C . VAL A 1 175 ? -2.497 5.498 17.717 1.00 89.25 175 VAL A C 1
ATOM 1376 O O . VAL A 1 175 ? -1.468 5.502 17.041 1.00 89.25 175 VAL A O 1
ATOM 1379 N N . SER A 1 176 ? -3.549 6.255 17.397 1.00 91.50 176 SER A N 1
ATOM 1380 C CA . SER A 1 176 ? -3.555 7.146 16.236 1.00 91.50 176 SER A CA 1
ATOM 1381 C C . SER A 1 176 ? -2.502 8.249 16.360 1.00 91.50 176 SER A C 1
ATOM 1383 O O . SER A 1 176 ? -1.799 8.524 15.388 1.00 91.50 176 SER A O 1
ATOM 13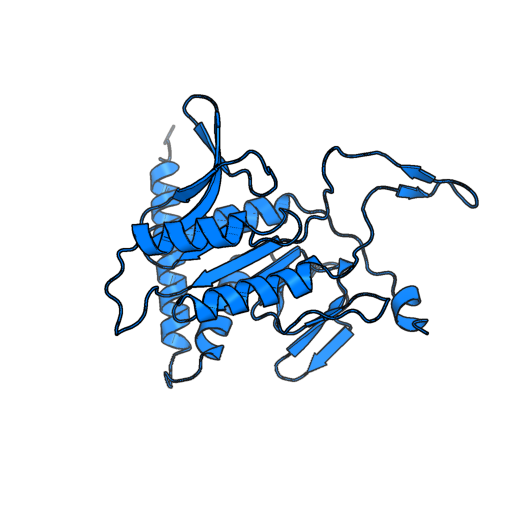85 N N . ALA A 1 177 ? -2.327 8.822 17.556 1.00 93.06 177 ALA A N 1
ATOM 1386 C CA . ALA A 1 177 ? -1.325 9.843 17.826 1.00 93.06 177 ALA A CA 1
ATOM 1387 C C . ALA A 1 177 ? 0.100 9.300 17.645 1.00 93.06 177 ALA A C 1
ATOM 1389 O O . ALA A 1 177 ? 0.918 9.952 16.997 1.00 93.06 177 ALA A O 1
ATOM 1390 N N . GLU A 1 178 ? 0.378 8.084 18.125 1.00 92.75 178 GLU A N 1
ATOM 1391 C CA . GLU A 1 178 ? 1.675 7.421 17.933 1.00 92.75 178 GLU A CA 1
ATOM 1392 C C . GLU A 1 178 ? 1.975 7.145 16.455 1.00 92.75 178 GLU A C 1
ATOM 1394 O O . GLU A 1 178 ? 3.089 7.390 15.984 1.00 92.75 178 GLU A O 1
ATOM 1399 N N . ILE A 1 179 ? 0.978 6.672 15.697 1.00 94.44 179 ILE A N 1
ATOM 1400 C CA . ILE A 1 179 ? 1.114 6.463 14.249 1.00 94.44 179 ILE A CA 1
ATOM 1401 C C . ILE A 1 179 ? 1.426 7.787 13.553 1.00 94.44 179 ILE A C 1
ATOM 1403 O O . ILE A 1 179 ? 2.370 7.858 12.766 1.00 94.44 179 ILE A O 1
ATOM 1407 N N . ILE A 1 180 ? 0.660 8.838 13.855 1.00 95.69 180 ILE A N 1
ATOM 1408 C CA . ILE A 1 180 ? 0.848 10.170 13.273 1.00 95.69 180 ILE A CA 1
ATOM 1409 C C . ILE A 1 180 ? 2.250 10.696 13.586 1.00 95.69 180 ILE A C 1
ATOM 1411 O O . ILE A 1 180 ? 2.920 11.201 12.686 1.00 95.69 180 ILE A O 1
ATOM 1415 N N . GLU A 1 181 ? 2.716 10.557 14.827 1.00 95.69 181 GLU A N 1
ATOM 1416 C CA . GLU A 1 181 ? 4.050 10.995 15.234 1.00 95.69 181 GLU A CA 1
ATOM 1417 C C . GLU A 1 181 ? 5.143 10.280 14.430 1.00 95.69 181 GLU A C 1
ATOM 1419 O O . GLU A 1 181 ? 6.038 10.935 13.892 1.00 95.69 181 GLU A O 1
ATOM 1424 N N . LYS A 1 182 ? 5.064 8.949 14.295 1.00 95.19 182 LYS A N 1
ATOM 1425 C CA . LYS A 1 182 ? 6.054 8.181 13.526 1.00 95.19 182 LYS A CA 1
ATOM 1426 C C . LYS A 1 182 ? 6.014 8.509 12.034 1.00 95.19 182 LYS A C 1
ATOM 1428 O O . LYS A 1 182 ? 7.065 8.709 11.435 1.00 95.19 182 LYS A O 1
ATOM 1433 N N . VAL A 1 183 ? 4.827 8.633 11.440 1.00 94.25 183 VAL A N 1
ATOM 1434 C CA . VAL A 1 183 ? 4.674 8.984 10.016 1.00 94.25 183 VAL A CA 1
ATOM 1435 C C . VAL A 1 183 ? 5.186 10.401 9.725 1.00 94.25 183 VAL A C 1
ATOM 1437 O O . VAL A 1 183 ? 5.798 10.617 8.682 1.00 94.25 183 VAL A O 1
ATOM 1440 N N . LYS A 1 184 ? 4.993 11.364 10.640 1.00 93.56 184 LYS A N 1
ATOM 1441 C CA . LYS A 1 184 ? 5.485 12.749 10.488 1.00 93.56 184 LYS A CA 1
ATOM 1442 C C . LYS A 1 184 ? 7.009 12.882 10.609 1.00 93.56 184 LYS A C 1
ATOM 1444 O O . LYS A 1 184 ? 7.548 13.873 10.126 1.00 93.56 184 LYS A O 1
ATOM 1449 N N . LYS A 1 185 ? 7.703 11.926 11.241 1.00 94.12 185 LYS A N 1
ATOM 1450 C CA . LYS A 1 185 ? 9.179 11.917 11.325 1.00 94.12 185 LYS A CA 1
ATOM 1451 C C . LYS A 1 185 ? 9.845 11.585 9.990 1.00 94.12 185 LYS A C 1
ATOM 1453 O O . LYS A 1 185 ? 10.991 11.966 9.774 1.00 94.12 185 LYS A O 1
ATOM 1458 N N . GLU A 1 186 ? 9.139 10.881 9.113 1.00 93.94 186 GLU A N 1
ATOM 1459 C CA . GLU A 1 186 ? 9.633 10.506 7.793 1.00 93.94 186 GLU A CA 1
ATOM 1460 C C . GLU A 1 186 ? 9.395 11.623 6.764 1.00 93.94 186 GLU A C 1
ATOM 1462 O O . GLU A 1 186 ? 8.419 12.375 6.828 1.00 93.94 186 GLU A O 1
ATOM 1467 N N . ASN A 1 187 ? 10.281 11.715 5.770 1.00 92.25 187 ASN A N 1
ATOM 1468 C CA . ASN A 1 187 ? 10.110 12.637 4.647 1.00 92.25 187 ASN A CA 1
ATOM 1469 C C . ASN A 1 187 ? 8.834 12.276 3.856 1.00 92.25 187 ASN A C 1
ATOM 1471 O O . ASN A 1 187 ? 8.525 11.099 3.689 1.00 92.25 187 ASN A O 1
ATOM 1475 N N . ILE A 1 188 ? 8.110 13.258 3.306 1.00 91.44 188 ILE A N 1
ATOM 1476 C CA . ILE A 1 188 ? 6.927 13.027 2.458 1.00 91.44 188 ILE A CA 1
ATOM 1477 C C . ILE A 1 188 ? 7.163 12.049 1.292 1.00 91.44 188 ILE A C 1
ATOM 1479 O O . ILE A 1 188 ? 6.231 11.376 0.855 1.00 91.44 188 ILE A O 1
ATOM 1483 N N . TYR A 1 189 ? 8.393 11.955 0.783 1.00 91.50 189 TYR A N 1
ATOM 1484 C CA . TYR A 1 189 ? 8.761 11.017 -0.279 1.00 91.50 189 TYR A CA 1
ATOM 1485 C C . TYR A 1 189 ? 9.009 9.587 0.212 1.00 91.50 189 TYR A C 1
ATOM 1487 O O . TYR A 1 189 ? 8.978 8.694 -0.621 1.00 91.50 189 TYR A O 1
ATOM 1495 N N . ASP A 1 190 ? 9.173 9.371 1.521 1.00 94.19 190 ASP A N 1
ATOM 1496 C CA . ASP A 1 190 ? 9.517 8.082 2.146 1.00 94.19 190 ASP A CA 1
ATOM 1497 C C . ASP A 1 190 ? 8.423 7.561 3.097 1.00 94.19 190 ASP A C 1
ATOM 1499 O O . ASP A 1 190 ? 8.344 6.363 3.368 1.00 94.19 190 ASP A O 1
ATOM 1503 N N . ARG A 1 191 ? 7.573 8.454 3.618 1.00 94.50 191 ARG A N 1
ATOM 1504 C CA . ARG A 1 191 ? 6.563 8.144 4.638 1.00 94.50 191 ARG A CA 1
ATOM 1505 C C . ARG A 1 191 ? 5.391 7.336 4.090 1.00 94.50 191 ARG A C 1
ATOM 1507 O O . ARG A 1 191 ? 5.129 7.324 2.892 1.00 94.50 191 ARG A O 1
ATOM 1514 N N . ILE A 1 192 ? 4.604 6.756 4.987 1.00 97.44 192 ILE A N 1
ATOM 1515 C CA . ILE A 1 192 ? 3.296 6.179 4.655 1.00 97.44 192 ILE A CA 1
ATOM 1516 C C . ILE A 1 192 ? 2.326 7.306 4.267 1.00 97.44 192 ILE A C 1
ATOM 1518 O O . ILE A 1 192 ? 2.223 8.308 4.972 1.00 97.44 192 ILE A O 1
ATOM 1522 N N . ASP A 1 193 ? 1.616 7.144 3.152 1.00 97.31 193 ASP A N 1
ATOM 1523 C CA . ASP A 1 193 ? 0.714 8.160 2.597 1.00 97.31 193 ASP A CA 1
ATOM 1524 C C . ASP A 1 193 ? -0.622 8.232 3.335 1.00 97.31 193 ASP A C 1
ATOM 1526 O O . ASP A 1 193 ? -1.139 9.320 3.584 1.00 97.31 193 ASP A O 1
ATOM 1530 N N . PHE A 1 194 ? -1.174 7.076 3.708 1.00 97.00 194 PHE A N 1
ATOM 1531 C CA . PHE A 1 194 ? -2.295 6.974 4.637 1.00 97.00 194 PHE A CA 1
ATOM 1532 C C . PHE A 1 194 ? -2.355 5.583 5.278 1.00 97.00 194 PHE A C 1
ATOM 1534 O O . PHE A 1 194 ? -1.820 4.604 4.749 1.00 97.00 194 PHE A O 1
ATOM 1541 N N . VAL A 1 195 ? -3.020 5.502 6.430 1.00 97.25 195 VAL A N 1
ATOM 1542 C CA . VAL A 1 195 ? -3.211 4.265 7.194 1.00 97.25 195 VAL A CA 1
ATOM 1543 C C . VAL A 1 195 ? -4.699 3.978 7.325 1.00 97.25 195 VAL A C 1
ATOM 1545 O O . VAL A 1 195 ? -5.446 4.825 7.802 1.00 97.25 195 VAL A O 1
ATOM 1548 N N . CYS A 1 196 ? -5.137 2.783 6.946 1.00 95.19 196 CYS A N 1
ATOM 1549 C CA . CYS A 1 196 ? -6.490 2.305 7.212 1.00 95.19 196 CYS A CA 1
ATOM 1550 C C . CYS A 1 196 ? -6.458 1.320 8.378 1.00 95.19 196 CYS A C 1
ATOM 1552 O O . CYS A 1 196 ? -5.833 0.264 8.285 1.00 95.19 196 CYS A O 1
ATOM 1554 N N . ILE A 1 197 ? -7.153 1.647 9.463 1.00 92.44 197 ILE A N 1
ATOM 1555 C CA . ILE A 1 197 ? -7.430 0.702 10.540 1.00 92.44 197 ILE A CA 1
ATOM 1556 C C . ILE A 1 197 ? -8.876 0.256 10.354 1.00 92.44 197 ILE A C 1
ATOM 1558 O O . ILE A 1 197 ? -9.808 1.043 10.551 1.00 92.44 197 ILE A O 1
ATOM 1562 N N . VAL A 1 198 ? -9.041 -0.998 9.941 1.00 86.12 198 VAL A N 1
ATOM 1563 C CA . VAL A 1 198 ? -10.341 -1.627 9.698 1.00 86.12 198 VAL A CA 1
ATOM 1564 C C . VAL A 1 198 ? -11.217 -1.466 10.942 1.00 86.12 198 VAL A C 1
ATOM 1566 O O . VAL A 1 198 ? -10.748 -1.598 12.074 1.00 86.12 198 VAL A O 1
ATOM 1569 N N . ASP A 1 199 ? -12.473 -1.084 10.722 1.00 83.06 199 ASP A N 1
ATOM 1570 C CA . ASP A 1 199 ? -13.483 -0.811 11.753 1.00 83.06 199 ASP A CA 1
ATOM 1571 C C . ASP A 1 199 ? -13.110 0.256 12.787 1.00 83.06 199 ASP A C 1
ATOM 1573 O O . ASP A 1 199 ? -13.715 0.335 13.862 1.00 83.06 199 ASP A O 1
ATOM 1577 N N . LYS A 1 200 ? -12.122 1.107 12.491 1.00 88.81 200 LYS A N 1
ATOM 1578 C CA . LYS A 1 200 ? -11.756 2.237 13.355 1.00 88.81 200 LYS A CA 1
ATOM 1579 C C . LYS A 1 200 ? -11.733 3.553 12.600 1.00 88.81 200 LYS A C 1
ATOM 1581 O O . LYS A 1 200 ? -12.308 4.516 13.090 1.00 88.81 200 LYS A O 1
ATOM 1586 N N . GLY A 1 201 ? -11.102 3.603 11.428 1.00 91.31 201 GLY A N 1
ATOM 1587 C CA . GLY A 1 201 ? -11.004 4.822 10.623 1.00 91.31 201 GLY A CA 1
ATOM 1588 C C . GLY A 1 201 ? -9.734 4.882 9.778 1.00 91.31 201 GLY A C 1
ATOM 1589 O O . GLY A 1 201 ? -8.967 3.922 9.693 1.00 91.31 201 GLY A O 1
ATOM 1590 N N . VAL A 1 202 ? -9.514 6.032 9.145 1.00 94.62 202 VAL A N 1
ATOM 1591 C CA . VAL A 1 202 ? -8.396 6.268 8.227 1.00 94.62 202 VAL A CA 1
ATOM 1592 C C . VAL A 1 202 ? -7.568 7.450 8.715 1.00 94.62 202 VAL A C 1
ATOM 1594 O O . VAL A 1 202 ? -8.089 8.548 8.880 1.00 94.62 202 VAL A O 1
ATOM 1597 N N . ILE A 1 203 ? -6.273 7.239 8.932 1.00 96.06 203 ILE A N 1
ATOM 1598 C CA . ILE A 1 203 ? -5.303 8.291 9.246 1.00 96.06 203 ILE A CA 1
ATOM 1599 C C . ILE A 1 203 ? -4.733 8.805 7.928 1.00 96.06 203 ILE A C 1
ATOM 1601 O O . ILE A 1 203 ? -4.089 8.052 7.198 1.00 96.06 203 ILE A O 1
ATOM 1605 N N . VAL A 1 204 ? -4.973 10.074 7.611 1.00 96.00 204 VAL A N 1
ATOM 1606 C CA . VAL A 1 204 ? -4.642 10.655 6.304 1.00 96.00 204 VAL A CA 1
ATOM 1607 C C . VAL A 1 204 ? -4.303 12.149 6.427 1.00 96.00 204 VAL A C 1
ATOM 1609 O O . VAL A 1 204 ? -4.841 12.824 7.311 1.00 96.00 204 VAL A O 1
ATOM 1612 N N . PRO A 1 205 ? -3.419 12.696 5.570 1.00 95.00 205 PRO A N 1
ATOM 1613 C CA . PRO A 1 205 ? -3.186 14.133 5.485 1.00 95.00 205 PRO A CA 1
ATOM 1614 C C . PRO A 1 205 ? -4.431 14.880 4.990 1.00 95.00 205 PRO A C 1
ATOM 1616 O O . PRO A 1 205 ? -4.977 14.577 3.925 1.00 95.00 205 PRO A O 1
ATOM 1619 N N . ILE A 1 206 ? -4.857 15.883 5.750 1.00 92.88 206 ILE A N 1
ATOM 1620 C CA . ILE A 1 206 ? -6.004 16.733 5.456 1.00 92.88 206 ILE A CA 1
ATOM 1621 C C . ILE A 1 206 ? -5.638 18.215 5.522 1.00 92.88 206 ILE A C 1
ATOM 1623 O O . ILE A 1 206 ? -4.848 18.665 6.355 1.00 92.88 206 ILE A O 1
ATOM 1627 N N . LYS A 1 207 ? -6.269 19.003 4.656 1.00 90.12 207 LYS A N 1
ATOM 1628 C CA . LYS A 1 207 ? -6.199 20.461 4.665 1.00 90.12 207 LYS A CA 1
ATOM 1629 C C . LYS A 1 207 ? -7.607 21.015 4.758 1.00 90.12 207 LYS A C 1
ATOM 1631 O O . LYS A 1 207 ? -8.479 20.659 3.966 1.00 90.12 207 LYS A O 1
ATOM 1636 N N . GLN A 1 208 ? -7.839 21.867 5.748 1.00 83.12 208 GLN A N 1
ATOM 1637 C CA . GLN A 1 208 ? -9.116 22.549 5.872 1.00 83.12 208 GLN A CA 1
ATOM 1638 C C . GLN A 1 208 ? -9.130 23.746 4.924 1.00 83.12 208 GLN A C 1
ATOM 1640 O O . GLN A 1 208 ? -8.277 24.628 5.021 1.00 83.12 208 GLN A O 1
ATOM 1645 N N . GLN A 1 209 ? -10.090 23.754 4.006 1.00 79.81 209 GLN A N 1
ATOM 1646 C CA . GLN A 1 209 ? -10.339 24.867 3.104 1.00 79.81 209 GLN A CA 1
ATOM 1647 C C . GLN A 1 209 ? -11.803 25.273 3.270 1.00 79.81 209 GLN A C 1
ATOM 1649 O O . GLN A 1 209 ? -12.722 24.549 2.881 1.00 79.81 209 GLN A O 1
ATOM 1654 N N . ASP A 1 210 ? -12.011 26.404 3.940 1.00 82.25 210 ASP A N 1
ATOM 1655 C CA . ASP A 1 210 ? -13.324 26.885 4.372 1.00 82.25 210 ASP A CA 1
ATOM 1656 C C . ASP A 1 210 ? -14.085 25.832 5.210 1.00 82.25 210 ASP A C 1
ATOM 1658 O O . ASP A 1 210 ? -13.619 25.397 6.267 1.00 82.25 210 ASP A O 1
ATOM 1662 N N . GLN A 1 211 ? -15.263 25.407 4.742 1.00 75.56 211 GLN A N 1
ATOM 1663 C CA . GLN A 1 211 ? -16.094 24.369 5.366 1.00 75.56 211 GLN A CA 1
ATOM 1664 C C . GLN A 1 211 ? -15.807 22.955 4.831 1.00 75.56 211 GLN A C 1
ATOM 1666 O O . GLN A 1 211 ? -16.504 22.010 5.201 1.00 75.56 211 GLN A O 1
ATOM 1671 N N . THR A 1 212 ? -14.806 22.792 3.960 1.00 76.06 212 THR A N 1
ATOM 1672 C CA . THR A 1 212 ? -14.489 21.512 3.316 1.00 76.06 212 THR A CA 1
ATOM 1673 C C . THR A 1 212 ? -13.161 20.963 3.826 1.00 76.06 212 THR A C 1
ATOM 1675 O O . THR A 1 212 ? -12.154 21.667 3.895 1.00 76.06 212 THR A O 1
ATOM 1678 N N . LEU A 1 213 ? -13.152 19.675 4.170 1.00 79.44 213 LEU A N 1
ATOM 1679 C CA . LEU A 1 213 ? -11.926 18.933 4.441 1.00 79.44 213 LEU A CA 1
ATOM 1680 C C . LEU A 1 213 ? -11.430 18.318 3.135 1.00 79.44 213 LEU A C 1
ATOM 1682 O O . LEU A 1 213 ? -12.115 17.488 2.539 1.00 79.44 213 LEU A O 1
ATOM 1686 N N . MET A 1 214 ? -10.249 18.738 2.695 1.00 85.62 214 MET A N 1
ATOM 1687 C CA . MET A 1 214 ? -9.589 18.191 1.514 1.00 85.62 214 MET A CA 1
ATOM 1688 C C . MET A 1 214 ? -8.555 17.158 1.939 1.00 85.62 214 MET A C 1
ATOM 1690 O O . MET A 1 214 ? -7.749 17.420 2.829 1.00 85.62 214 MET A O 1
ATOM 1694 N N . ILE A 1 215 ? -8.575 15.993 1.299 1.00 89.00 215 ILE A N 1
ATOM 1695 C CA . ILE A 1 215 ? -7.551 14.964 1.477 1.00 89.00 215 ILE A CA 1
ATOM 1696 C C . ILE A 1 215 ? -6.365 15.325 0.582 1.00 89.00 215 ILE A C 1
ATOM 1698 O O . ILE A 1 215 ? -6.501 15.370 -0.640 1.00 89.00 215 ILE A O 1
ATOM 1702 N N . SER A 1 216 ? -5.213 15.588 1.198 1.00 89.56 216 SER A N 1
ATOM 1703 C CA . SER A 1 216 ? -4.041 16.191 0.549 1.00 89.56 216 SER A CA 1
ATOM 1704 C C . SER A 1 216 ? -2.789 15.344 0.777 1.00 89.56 216 SER A C 1
ATOM 1706 O O . SER A 1 216 ? -1.829 15.784 1.401 1.00 89.56 216 SER A O 1
ATOM 1708 N N . ILE A 1 217 ? -2.806 14.106 0.280 1.00 90.56 217 ILE A N 1
ATOM 1709 C CA . ILE A 1 217 ? -1.793 13.068 0.559 1.00 90.56 217 ILE A CA 1
ATOM 1710 C C . ILE A 1 217 ? -0.352 13.538 0.303 1.00 90.56 217 ILE A C 1
ATOM 1712 O O . ILE A 1 217 ? 0.547 13.283 1.108 1.00 90.56 217 ILE A O 1
ATOM 1716 N N . PHE A 1 218 ? -0.143 14.258 -0.801 1.00 88.75 218 PHE A N 1
ATOM 1717 C CA . PHE A 1 218 ? 1.173 14.721 -1.248 1.00 88.75 218 PHE A CA 1
ATOM 1718 C C . PHE A 1 218 ? 1.496 16.172 -0.846 1.00 88.75 218 PHE A C 1
ATOM 1720 O O . PHE A 1 218 ? 2.427 16.755 -1.398 1.00 88.75 218 PHE A O 1
ATOM 1727 N N . ASP A 1 219 ? 0.751 16.749 0.102 1.00 88.44 219 ASP A N 1
ATOM 1728 C CA . ASP A 1 219 ? 1.022 18.067 0.692 1.00 88.44 219 ASP A CA 1
ATOM 1729 C C . ASP A 1 219 ? 1.718 17.879 2.054 1.00 88.44 219 ASP A C 1
ATOM 1731 O O . ASP A 1 219 ? 1.202 17.211 2.955 1.00 88.44 219 ASP A O 1
ATOM 1735 N N . ASP A 1 220 ? 2.921 18.429 2.206 1.00 85.62 220 ASP A N 1
ATOM 1736 C CA . ASP A 1 220 ? 3.706 18.365 3.444 1.00 85.62 220 ASP A CA 1
ATOM 1737 C C . ASP A 1 220 ? 3.206 19.348 4.509 1.00 85.62 220 ASP A C 1
ATOM 1739 O O . ASP A 1 220 ? 3.436 19.132 5.698 1.00 85.62 220 ASP A O 1
ATOM 1743 N N . THR A 1 221 ? 2.459 20.372 4.094 1.00 87.75 221 THR A N 1
ATOM 1744 C CA . THR A 1 221 ? 1.814 21.347 4.980 1.00 87.75 221 THR A CA 1
ATOM 1745 C C . THR A 1 221 ? 0.474 20.860 5.533 1.00 87.75 221 THR A C 1
ATOM 1747 O O . THR A 1 221 ? -0.088 21.495 6.427 1.00 87.75 221 THR A O 1
ATOM 1750 N N . ALA A 1 222 ? -0.062 19.754 5.005 1.00 90.12 222 ALA A N 1
ATOM 1751 C CA . ALA A 1 222 ? -1.320 19.179 5.464 1.00 90.12 222 ALA A CA 1
ATOM 1752 C C . ALA A 1 222 ? -1.171 18.533 6.848 1.00 90.12 222 ALA A C 1
ATOM 1754 O O . ALA A 1 222 ? -0.170 17.882 7.157 1.00 90.12 222 ALA A O 1
ATOM 1755 N N . ASP A 1 223 ? -2.201 18.676 7.681 1.00 93.00 223 ASP A N 1
ATOM 1756 C CA . ASP A 1 223 ? -2.209 18.043 8.993 1.00 93.00 223 ASP A CA 1
ATOM 1757 C C . ASP A 1 223 ? -2.687 16.598 8.871 1.00 93.00 223 ASP A C 1
ATOM 1759 O O . ASP A 1 223 ? -3.668 16.315 8.193 1.00 93.00 223 ASP A O 1
ATOM 1763 N N . ILE A 1 224 ? -2.009 15.666 9.530 1.00 94.81 224 ILE A N 1
ATOM 1764 C CA . ILE A 1 224 ? -2.375 14.249 9.481 1.00 94.81 224 ILE A CA 1
ATOM 1765 C C . ILE A 1 224 ? -3.333 13.970 10.630 1.00 94.81 224 ILE A C 1
ATOM 1767 O O . ILE A 1 224 ? -2.967 14.173 11.788 1.00 94.81 224 ILE A O 1
ATOM 1771 N N . LYS A 1 225 ? -4.542 13.497 10.315 1.00 93.75 225 LYS A N 1
ATOM 1772 C CA . LYS A 1 225 ? -5.568 13.168 11.312 1.00 93.75 225 LYS A CA 1
ATOM 1773 C C . LYS A 1 225 ? -6.277 11.871 10.977 1.00 93.75 225 LYS A C 1
ATOM 1775 O O . LYS A 1 225 ? -6.340 11.462 9.819 1.00 93.75 225 LYS A O 1
ATOM 1780 N N . MET A 1 226 ? -6.852 11.262 12.005 1.00 92.56 226 MET A N 1
ATOM 1781 C CA . MET A 1 226 ? -7.810 10.182 11.840 1.00 92.56 226 MET A CA 1
ATOM 1782 C C . MET A 1 226 ? -9.179 10.751 11.456 1.00 92.56 226 MET A C 1
ATOM 1784 O O . MET A 1 226 ? -9.673 11.684 12.088 1.00 92.56 226 MET A O 1
ATOM 1788 N N . ILE A 1 227 ? -9.775 10.194 10.406 1.00 90.38 227 ILE A N 1
ATOM 1789 C CA . ILE A 1 227 ? -11.111 10.528 9.916 1.00 90.38 227 ILE A CA 1
ATOM 1790 C C . ILE A 1 227 ? -11.910 9.255 9.628 1.00 90.38 227 ILE A C 1
ATOM 1792 O O . ILE A 1 227 ? -11.356 8.166 9.468 1.00 90.38 227 ILE A O 1
ATOM 1796 N N . GLY A 1 228 ? -13.222 9.421 9.478 1.00 78.75 228 GLY A N 1
ATOM 1797 C CA . GLY A 1 228 ? -14.140 8.324 9.197 1.00 78.75 228 GLY A CA 1
ATOM 1798 C C . GLY A 1 228 ? -14.596 7.603 10.463 1.00 78.75 228 GLY A C 1
ATOM 1799 O O . GLY A 1 228 ? -13.903 7.563 11.473 1.00 78.75 228 GLY A O 1
ATOM 1800 N N . GLU A 1 229 ? -15.803 7.056 10.389 1.00 75.31 229 GLU A N 1
ATOM 1801 C CA . GLU A 1 229 ? -16.379 6.195 11.422 1.00 75.31 229 GLU A CA 1
ATOM 1802 C C . GLU A 1 229 ? -16.036 4.731 11.122 1.00 75.31 229 GLU A C 1
ATOM 1804 O O . GLU A 1 229 ? -15.744 4.386 9.972 1.00 75.31 229 GLU A O 1
ATOM 1809 N N . ALA A 1 230 ? -16.136 3.865 12.136 1.00 68.94 230 ALA A N 1
ATOM 1810 C CA . ALA A 1 230 ? -15.876 2.428 12.027 1.00 68.94 230 ALA A CA 1
ATOM 1811 C C . ALA A 1 230 ? -16.525 1.801 10.778 1.00 68.94 230 ALA A C 1
ATOM 1813 O O . ALA A 1 230 ? -15.821 1.252 9.930 1.00 68.94 230 ALA A O 1
ATOM 1814 N N . GLU A 1 231 ? -17.835 2.024 10.613 1.00 68.81 231 GLU A N 1
ATOM 1815 C CA . GLU A 1 231 ? -18.682 1.478 9.538 1.00 68.81 231 GLU A CA 1
ATOM 1816 C C . GLU A 1 231 ? -18.246 1.877 8.117 1.00 68.81 231 GLU A C 1
ATOM 1818 O O . GLU A 1 231 ? -18.672 1.265 7.142 1.00 68.81 231 GLU A O 1
ATOM 1823 N N . ASN A 1 232 ? -17.436 2.931 7.975 1.00 78.56 232 ASN A N 1
ATOM 1824 C CA . ASN A 1 232 ? -17.074 3.502 6.6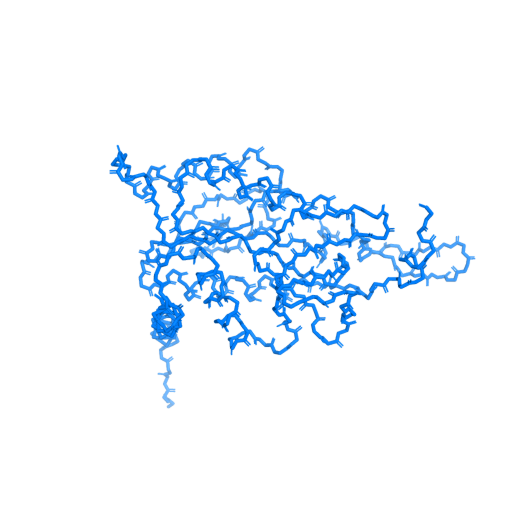77 1.00 78.56 232 ASN A CA 1
ATOM 1825 C C . ASN A 1 232 ? -15.566 3.508 6.415 1.00 78.56 232 ASN A C 1
ATOM 1827 O O . ASN A 1 232 ? -15.146 4.008 5.373 1.00 78.56 232 ASN A O 1
ATOM 1831 N N . SER A 1 233 ? -14.754 2.978 7.332 1.00 85.12 233 SER A N 1
ATOM 1832 C CA . SER A 1 233 ? -13.289 3.017 7.249 1.00 85.12 233 SER A CA 1
ATOM 1833 C C . SER A 1 233 ? -12.760 2.407 5.944 1.00 85.12 233 SER A C 1
ATOM 1835 O O . SER A 1 233 ? -11.988 3.059 5.238 1.00 85.12 233 SER A O 1
ATOM 1837 N N . MET A 1 234 ? -13.249 1.222 5.561 1.00 85.25 234 MET A N 1
ATOM 1838 C CA . MET A 1 234 ? -12.815 0.540 4.337 1.00 85.25 234 MET A CA 1
ATOM 1839 C C . MET A 1 234 ? -13.355 1.186 3.052 1.00 85.25 234 MET A C 1
ATOM 1841 O O . MET A 1 234 ? -12.641 1.325 2.062 1.00 85.25 234 MET A O 1
ATOM 1845 N N . GLY A 1 235 ? -14.608 1.649 3.059 1.00 87.00 235 GLY A N 1
ATOM 1846 C CA . GLY A 1 235 ? -15.164 2.389 1.922 1.00 87.00 235 GLY A CA 1
ATOM 1847 C C . GLY A 1 235 ? -14.433 3.714 1.683 1.00 87.00 235 GLY A C 1
ATOM 1848 O O . GLY A 1 235 ? -14.103 4.056 0.547 1.00 87.00 235 GLY A O 1
ATOM 1849 N N . LEU A 1 236 ? -14.115 4.439 2.759 1.00 88.81 236 LEU A N 1
ATOM 1850 C CA . LEU A 1 236 ? -13.342 5.675 2.698 1.00 88.81 236 LEU A CA 1
ATOM 1851 C C . LEU A 1 236 ? -11.911 5.417 2.215 1.00 88.81 236 LEU A C 1
ATOM 1853 O O . LEU A 1 236 ? -11.446 6.125 1.325 1.00 88.81 236 LEU A O 1
ATOM 1857 N N . SER A 1 237 ? -11.230 4.398 2.746 1.00 92.50 237 SER A N 1
ATOM 1858 C CA . SER A 1 237 ? -9.872 4.050 2.316 1.00 92.50 237 SER A CA 1
ATOM 1859 C C . SER A 1 237 ? -9.827 3.641 0.841 1.00 92.50 237 SER A C 1
ATOM 1861 O O . SER A 1 237 ? -8.925 4.073 0.126 1.00 92.50 237 SER A O 1
ATOM 1863 N N . PHE A 1 238 ? -10.835 2.912 0.349 1.00 92.62 238 PHE A N 1
ATOM 1864 C CA . PHE A 1 238 ? -10.975 2.576 -1.068 1.00 92.62 238 PHE A CA 1
ATOM 1865 C C . PHE A 1 238 ? -11.151 3.822 -1.947 1.00 92.62 238 PHE A C 1
ATOM 1867 O O . PHE A 1 238 ? -10.471 3.961 -2.964 1.00 92.62 238 PHE A O 1
ATOM 1874 N N . VAL A 1 239 ? -12.024 4.758 -1.556 1.00 90.88 239 VAL A N 1
ATOM 1875 C CA . VAL A 1 239 ? -12.233 6.013 -2.301 1.00 90.88 239 VAL A CA 1
ATOM 1876 C C . VAL A 1 239 ? -10.959 6.856 -2.329 1.00 90.88 239 VAL A C 1
ATOM 1878 O O . VAL A 1 239 ? -10.609 7.392 -3.383 1.00 90.88 239 VAL A O 1
ATOM 1881 N N . ILE A 1 240 ? -10.251 6.953 -1.201 1.00 93.56 240 ILE A N 1
ATOM 1882 C CA . ILE A 1 240 ? -8.963 7.649 -1.106 1.00 93.56 240 ILE A CA 1
ATOM 1883 C C . ILE A 1 240 ? -7.952 6.990 -2.042 1.00 93.56 240 ILE A C 1
ATOM 1885 O O . ILE A 1 240 ? -7.368 7.675 -2.881 1.00 93.56 240 ILE A O 1
ATOM 1889 N N . LEU A 1 241 ? -7.792 5.668 -1.951 1.00 95.94 241 LEU A N 1
ATOM 1890 C CA . LEU A 1 241 ? -6.873 4.901 -2.784 1.00 95.94 241 LEU A CA 1
ATOM 1891 C C . LEU A 1 241 ? -7.157 5.136 -4.267 1.00 95.94 241 LEU A C 1
ATOM 1893 O O . LEU A 1 241 ? -6.282 5.612 -4.981 1.00 95.94 241 LEU A O 1
ATOM 1897 N N . LEU A 1 242 ? -8.387 4.885 -4.719 1.00 94.88 242 LEU A N 1
ATOM 1898 C CA . LEU A 1 242 ? -8.771 5.030 -6.122 1.00 94.88 242 LEU A CA 1
ATOM 1899 C C . LEU A 1 242 ? -8.585 6.466 -6.629 1.00 94.88 242 LEU A C 1
ATOM 1901 O O . LEU A 1 242 ? -8.078 6.672 -7.730 1.00 94.88 242 LEU A O 1
ATOM 1905 N N . SER A 1 243 ? -8.950 7.467 -5.826 1.00 92.19 243 SER A N 1
ATOM 1906 C CA . SER A 1 243 ? -8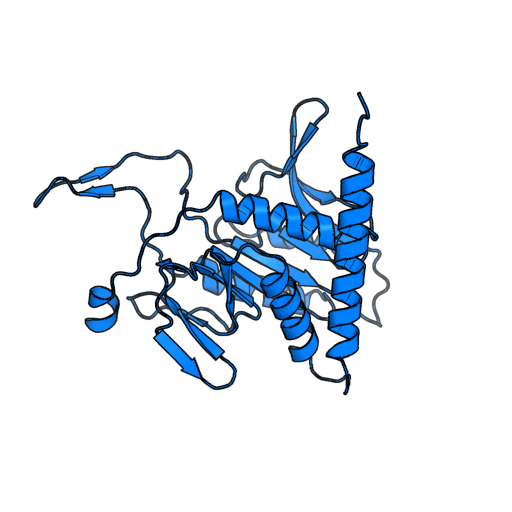.745 8.877 -6.186 1.00 92.19 243 SER A CA 1
ATOM 1907 C C . SER A 1 243 ? -7.260 9.209 -6.343 1.00 92.19 243 SER A C 1
ATOM 1909 O O . SER A 1 243 ? -6.885 9.930 -7.264 1.00 92.19 243 SER A O 1
ATOM 1911 N N . THR A 1 244 ? -6.413 8.639 -5.484 1.00 93.69 244 THR A N 1
ATOM 1912 C CA . THR A 1 244 ? -4.957 8.830 -5.532 1.00 93.69 244 THR A CA 1
ATOM 1913 C C . THR A 1 244 ? -4.348 8.123 -6.738 1.00 93.69 244 THR A C 1
ATOM 1915 O O . THR A 1 244 ? -3.584 8.735 -7.478 1.00 93.69 244 THR A O 1
ATOM 1918 N N . LEU A 1 245 ? -4.743 6.871 -6.993 1.00 94.56 245 LEU A N 1
ATOM 1919 C CA . LEU A 1 245 ? -4.323 6.091 -8.160 1.00 94.56 245 LEU A CA 1
ATOM 1920 C C . LEU A 1 245 ? -4.672 6.801 -9.476 1.00 94.56 245 LEU A C 1
ATOM 1922 O O . LEU A 1 245 ? -3.860 6.826 -10.396 1.00 94.56 245 LEU A O 1
ATOM 1926 N N . ASN A 1 246 ? -5.854 7.417 -9.565 1.00 91.62 246 ASN A N 1
ATOM 1927 C CA . ASN A 1 246 ? -6.277 8.181 -10.743 1.00 91.62 246 ASN A CA 1
ATOM 1928 C C . ASN A 1 246 ? -5.418 9.433 -10.995 1.00 91.62 246 ASN A C 1
ATOM 1930 O O . ASN A 1 246 ? -5.346 9.906 -12.129 1.00 91.62 246 ASN A O 1
ATOM 1934 N N . GLY A 1 247 ? -4.791 9.980 -9.951 1.00 88.44 247 GLY A N 1
ATOM 1935 C CA . GLY A 1 247 ? -3.899 11.135 -10.047 1.00 88.44 247 GLY A CA 1
ATOM 1936 C C . GLY A 1 247 ? -2.480 10.794 -10.506 1.00 88.44 247 GLY A C 1
ATOM 1937 O O . GLY A 1 247 ? -1.744 11.702 -10.892 1.00 88.44 247 GLY A O 1
ATOM 1938 N N . VAL A 1 248 ? -2.093 9.514 -10.483 1.00 89.50 248 VAL A N 1
ATOM 1939 C CA . VAL A 1 248 ? -0.740 9.070 -10.835 1.00 89.50 248 VAL A CA 1
ATOM 1940 C C . VAL A 1 248 ? -0.639 8.738 -12.324 1.00 89.50 248 VAL A C 1
ATOM 1942 O O . VAL A 1 248 ? -1.474 8.026 -12.884 1.00 89.50 248 VAL A O 1
ATOM 1945 N N . LYS A 1 249 ? 0.429 9.217 -12.968 1.00 87.31 249 LYS A N 1
ATOM 1946 C CA . LYS A 1 249 ? 0.823 8.823 -14.326 1.00 87.31 249 LYS A CA 1
ATOM 1947 C C . LYS A 1 249 ? 2.130 8.042 -14.283 1.00 87.31 249 LYS A C 1
ATOM 1949 O O . LYS A 1 249 ? 3.114 8.518 -13.721 1.00 87.31 249 LYS A O 1
ATOM 1954 N N . LEU A 1 250 ? 2.111 6.856 -14.880 1.00 88.75 250 LEU A N 1
ATOM 1955 C CA . LEU A 1 250 ? 3.257 5.960 -14.999 1.00 88.75 250 LEU A CA 1
ATOM 1956 C C . LEU A 1 250 ? 3.819 5.986 -16.423 1.00 88.75 250 LEU A C 1
ATOM 1958 O O . LEU A 1 250 ? 3.130 6.408 -17.354 1.00 88.75 250 LEU A O 1
ATOM 1962 N N . GLU A 1 251 ? 5.061 5.529 -16.571 1.00 82.50 251 GLU A N 1
ATOM 1963 C CA . GLU A 1 251 ? 5.708 5.313 -17.868 1.00 82.50 251 GLU A CA 1
ATOM 1964 C C . GLU A 1 251 ? 5.922 3.820 -18.108 1.00 82.50 251 GLU A C 1
ATOM 1966 O O . GLU A 1 251 ? 5.897 3.008 -17.182 1.00 82.50 251 GLU A O 1
ATOM 1971 N N . GLN A 1 252 ? 6.154 3.462 -19.368 1.00 82.19 252 GLN A N 1
ATOM 1972 C CA . GLN A 1 252 ? 6.546 2.103 -19.713 1.00 82.19 252 GLN A CA 1
ATOM 1973 C C . GLN A 1 252 ? 7.998 1.856 -19.281 1.00 82.19 252 GLN A C 1
ATOM 1975 O O . GLN A 1 252 ? 8.841 2.742 -19.453 1.00 82.19 252 GLN A O 1
ATOM 1980 N N . PRO A 1 253 ? 8.312 0.668 -18.743 1.00 85.06 253 PRO A N 1
ATOM 1981 C CA . PRO A 1 253 ? 9.678 0.332 -18.375 1.00 85.06 253 PRO A CA 1
ATOM 1982 C C . PRO A 1 253 ? 10.577 0.260 -19.614 1.00 85.06 253 PRO A C 1
ATOM 1984 O O . PRO A 1 253 ? 10.209 -0.327 -20.634 1.00 85.06 253 PRO A O 1
ATOM 1987 N N . ASP A 1 254 ? 11.787 0.812 -19.512 1.00 86.25 254 ASP A N 1
ATOM 1988 C CA . ASP A 1 254 ? 12.822 0.641 -20.534 1.00 86.25 254 ASP A CA 1
ATOM 1989 C C . ASP A 1 254 ? 13.422 -0.767 -20.425 1.00 86.25 254 ASP A C 1
ATOM 1991 O O . ASP A 1 254 ? 14.382 -1.010 -19.695 1.00 86.25 254 ASP A O 1
ATOM 1995 N N . LEU A 1 255 ? 12.840 -1.717 -21.156 1.00 87.56 255 LEU A N 1
ATOM 1996 C CA . LEU A 1 255 ? 13.258 -3.121 -21.128 1.00 87.56 255 LEU A CA 1
ATOM 1997 C C . LEU A 1 255 ? 14.725 -3.331 -21.518 1.00 87.56 255 LEU A C 1
ATOM 1999 O O . LEU A 1 255 ? 15.348 -4.282 -21.049 1.00 87.56 255 LEU A O 1
ATOM 2003 N N . PHE A 1 256 ? 15.299 -2.452 -22.344 1.00 86.88 256 PHE A N 1
ATOM 2004 C CA . PHE A 1 256 ? 16.715 -2.541 -22.690 1.00 86.88 256 PHE A CA 1
ATOM 2005 C C . PHE A 1 256 ? 17.609 -2.103 -21.534 1.00 86.88 256 PHE A C 1
ATOM 2007 O O . PHE A 1 256 ? 18.693 -2.667 -21.387 1.00 86.88 256 PHE A O 1
ATOM 2014 N N . ALA A 1 257 ? 17.175 -1.146 -20.712 1.00 86.69 257 ALA A N 1
ATOM 2015 C CA . ALA A 1 257 ? 17.892 -0.790 -19.490 1.00 86.69 257 ALA A CA 1
ATOM 2016 C C . ALA A 1 257 ? 17.949 -1.981 -18.520 1.00 86.69 257 ALA A C 1
ATOM 2018 O O . ALA A 1 257 ? 19.020 -2.288 -18.005 1.00 86.69 257 ALA A O 1
ATOM 2019 N N . TYR A 1 258 ? 16.838 -2.709 -18.356 1.00 88.00 258 TYR A N 1
ATOM 2020 C CA . TYR A 1 258 ? 16.799 -3.935 -17.548 1.00 88.00 258 TYR A CA 1
ATOM 2021 C C . TYR A 1 258 ? 17.646 -5.071 -18.143 1.00 88.00 258 TYR A C 1
ATOM 2023 O O . TYR A 1 258 ? 18.372 -5.743 -17.419 1.00 88.00 258 TYR A O 1
ATOM 2031 N N . PHE A 1 259 ? 17.595 -5.286 -19.461 1.00 86.56 259 PHE A N 1
ATOM 2032 C CA . PHE A 1 259 ? 18.365 -6.351 -20.114 1.00 86.56 259 PHE A CA 1
ATOM 2033 C C . PHE A 1 259 ? 19.883 -6.103 -20.097 1.00 86.56 259 PHE A C 1
ATOM 2035 O O . PHE A 1 259 ? 20.660 -7.047 -19.989 1.00 86.56 259 PHE A O 1
ATOM 2042 N N . ASN A 1 260 ? 20.313 -4.843 -20.215 1.00 83.94 260 ASN A N 1
ATOM 2043 C CA . ASN A 1 260 ? 21.729 -4.460 -20.270 1.00 83.94 260 ASN A CA 1
ATOM 2044 C C . ASN A 1 260 ? 22.315 -4.084 -18.902 1.00 83.94 260 ASN A C 1
ATOM 2046 O O . ASN A 1 260 ? 23.358 -3.422 -18.847 1.00 83.94 260 ASN A O 1
ATOM 2050 N N . GLN A 1 261 ? 21.648 -4.470 -17.814 1.00 75.88 261 GLN A N 1
ATOM 2051 C CA . GLN A 1 261 ? 22.156 -4.279 -16.464 1.00 75.88 261 GLN A CA 1
ATOM 2052 C C . GLN A 1 261 ? 23.568 -4.884 -16.349 1.00 75.88 261 GLN A C 1
ATOM 2054 O O . GLN A 1 261 ? 23.794 -6.033 -16.734 1.00 75.88 261 GLN A O 1
ATOM 2059 N N . LYS A 1 262 ? 24.528 -4.078 -15.882 1.00 58.19 262 LYS A N 1
ATOM 2060 C CA . LYS A 1 262 ? 25.934 -4.475 -15.705 1.00 58.19 262 LYS A CA 1
ATOM 2061 C C . LYS A 1 262 ? 26.215 -4.979 -14.301 1.00 58.19 262 LYS A C 1
ATOM 2063 O O . LYS A 1 262 ? 25.647 -4.391 -13.357 1.00 58.19 262 LYS A O 1
#

Radius of gyration: 19.23 Å; chains: 1; bounding box: 63×50×58 Å